Protein AF-A0A4Q7KCT1-F1 (afdb_monomer)

Secondary structure (DSSP, 8-state):
---EEEEEHHHHHHHHHHTT-----TT--PPP--S-HHHHHHHHHHHHHHHHHTTSEETTEE-HHHHHHHHHHHH-SEEEEEEEEETTEEEEEEEEE-SS-EEEEEEETTEEEEEEE-GGGHHHHHHTTS---PBPPS-HHHHTTSPEEEEEEEEEEESS---GGGS-EEEEEEETTEEEEEEE-SS-EEEEE--HHHHHHHHHHHHT-

Foldseek 3Di:
DKDKDKDFLLLLVLVCVVVVFPQPQPPDDRDDQDDDPVSNVVSNVVSQVVCVVVVQDDPPHGDPVNVVQSCQSRPAQKKKWWFKDFQPHTWTWIWGDNQAWIWIWTDDPRMTMIITDGPVCRLVVSLVSDDQWFWFDFDPVPPVPFDWRMKTKIFIGGGPPDPSVPGDIWIKTAGPRTIWIWDDDPVDIDIGTDGSVRSSVVVVVSVVD

Sequence (209 aa):
MAFEFTLSLTALTVLAEHLHLDLRPAPFELPSLGRFAEDRRRVVDAVWIGLSGRRLASQRVLAPDVDTALRLLAEAETTIVVSGSHDGRTIAARACSSGRFAVLAVGTGRAIRCRMTRPAALVRDTVGLLPDLGPGPSTSATITEQPKTGGGSFAVSRGQPTRETTAPRLSWLDTEAGRYLVEDTPERTAVMPADRVALTKGLHALLAK

Structure (mmCIF, N/CA/C/O backbone):
data_AF-A0A4Q7KCT1-F1
#
_entry.id   AF-A0A4Q7KCT1-F1
#
loop_
_atom_site.group_PDB
_atom_site.id
_atom_site.type_symbol
_atom_site.label_atom_id
_atom_site.label_alt_id
_atom_site.label_comp_id
_atom_site.label_asym_id
_atom_site.label_entity_id
_atom_site.label_seq_id
_atom_site.pdbx_PDB_ins_code
_atom_site.Cartn_x
_atom_site.Cartn_y
_atom_site.Cartn_z
_atom_site.occupancy
_atom_site.B_iso_or_equiv
_atom_site.auth_seq_id
_atom_site.auth_comp_id
_atom_site.auth_asym_id
_atom_site.auth_atom_id
_atom_site.pdbx_PDB_model_num
ATOM 1 N N . MET A 1 1 ? -19.701 -4.324 -6.583 1.00 48.28 1 MET A N 1
ATOM 2 C CA . MET A 1 1 ? -19.293 -2.921 -6.365 1.00 48.28 1 MET A CA 1
ATOM 3 C C . MET A 1 1 ? -18.123 -2.948 -5.391 1.00 48.28 1 MET A C 1
ATOM 5 O O . MET A 1 1 ? -18.201 -3.722 -4.447 1.00 48.28 1 MET A O 1
ATOM 9 N N . ALA A 1 2 ? -17.014 -2.255 -5.659 1.00 70.62 2 ALA A N 1
ATOM 10 C CA . ALA A 1 2 ? -15.891 -2.213 -4.717 1.00 70.62 2 ALA A CA 1
ATOM 11 C C . ALA A 1 2 ? -16.216 -1.193 -3.616 1.00 70.62 2 ALA A C 1
ATOM 13 O O . ALA A 1 2 ? -16.570 -0.061 -3.937 1.00 70.62 2 ALA A O 1
ATOM 14 N N . PHE A 1 3 ? -16.158 -1.601 -2.348 1.00 91.31 3 PHE A N 1
ATOM 15 C CA . PHE A 1 3 ? -16.326 -0.692 -1.214 1.00 91.31 3 PHE A CA 1
ATOM 16 C C . PHE A 1 3 ? -15.028 0.092 -0.995 1.00 91.31 3 PHE A C 1
ATOM 18 O O . PHE A 1 3 ? -13.946 -0.498 -0.970 1.00 91.31 3 PHE A O 1
ATOM 25 N N . GLU A 1 4 ? -15.128 1.412 -0.855 1.00 95.94 4 GLU A N 1
ATOM 26 C C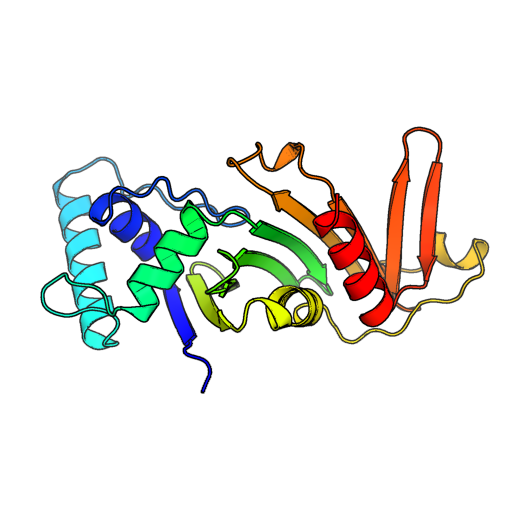A . GLU A 1 4 ? -13.985 2.305 -0.673 1.00 95.94 4 GLU A CA 1
ATOM 27 C C . GLU A 1 4 ? -14.306 3.387 0.356 1.00 95.94 4 GLU A C 1
ATOM 29 O O . GLU A 1 4 ? -15.422 3.904 0.414 1.00 95.94 4 GLU A O 1
ATOM 34 N N . PHE A 1 5 ? -13.320 3.723 1.183 1.00 97.56 5 PHE A N 1
ATOM 35 C CA . PHE A 1 5 ? -13.443 4.726 2.232 1.00 97.56 5 PHE A CA 1
ATOM 36 C C . PHE A 1 5 ? -12.090 5.375 2.533 1.00 97.56 5 PHE A C 1
ATOM 38 O O . PHE A 1 5 ? -11.034 4.830 2.222 1.00 97.56 5 PHE A O 1
ATOM 45 N N . THR A 1 6 ? -12.117 6.537 3.184 1.00 97.88 6 THR A N 1
ATOM 46 C CA . THR A 1 6 ? -10.904 7.285 3.543 1.00 97.88 6 THR A CA 1
ATOM 47 C C . THR A 1 6 ? -10.821 7.485 5.049 1.00 97.88 6 THR A C 1
ATOM 49 O O . THR A 1 6 ? -11.774 7.961 5.675 1.00 97.88 6 THR A O 1
ATOM 52 N N . LEU A 1 7 ? -9.661 7.196 5.634 1.00 97.62 7 LEU A N 1
ATOM 53 C CA . LEU A 1 7 ? -9.355 7.437 7.044 1.00 97.62 7 LEU A CA 1
ATOM 54 C C . LEU A 1 7 ? -8.164 8.379 7.167 1.00 97.62 7 LEU A C 1
ATOM 56 O O . LEU A 1 7 ? -7.165 8.210 6.476 1.00 97.62 7 LEU A O 1
ATOM 60 N N . SER A 1 8 ? -8.245 9.360 8.066 1.00 97.00 8 SER A N 1
ATOM 61 C CA . SER A 1 8 ? -7.051 10.118 8.445 1.00 97.00 8 SER A CA 1
ATOM 62 C C . SER A 1 8 ? -6.077 9.212 9.200 1.00 97.00 8 SER A C 1
ATOM 64 O O . SER A 1 8 ? -6.494 8.260 9.861 1.00 97.00 8 SER A O 1
ATOM 66 N N . LEU A 1 9 ? -4.782 9.530 9.161 1.00 95.69 9 LEU A N 1
ATOM 67 C CA . LEU A 1 9 ? -3.777 8.780 9.924 1.00 95.69 9 LEU A CA 1
ATOM 68 C C . LEU A 1 9 ? -4.056 8.849 11.436 1.00 95.69 9 LEU A C 1
ATOM 70 O O . LEU A 1 9 ? -3.865 7.873 12.147 1.00 95.69 9 LEU A O 1
ATOM 74 N N . THR A 1 10 ? -4.607 9.966 11.920 1.00 95.81 10 THR A N 1
ATOM 75 C CA . THR A 1 10 ? -5.090 10.092 13.305 1.00 95.81 10 THR A CA 1
ATOM 76 C C . THR A 1 10 ? -6.245 9.138 13.606 1.00 95.81 10 THR A C 1
ATOM 78 O O . THR A 1 10 ? -6.264 8.529 14.673 1.00 95.81 10 THR A O 1
ATOM 81 N N . ALA A 1 11 ? -7.199 8.980 12.680 1.00 96.62 11 ALA A N 1
ATOM 82 C CA . ALA A 1 11 ? -8.282 8.018 12.854 1.00 96.62 11 ALA A CA 1
ATOM 83 C C . ALA A 1 11 ? -7.744 6.584 12.904 1.00 96.62 11 ALA A C 1
ATOM 85 O O . ALA A 1 11 ? -8.203 5.811 13.735 1.00 96.62 11 ALA A O 1
ATOM 86 N N . LEU A 1 12 ? -6.738 6.241 12.091 1.00 95.94 12 LEU A N 1
ATOM 87 C CA . LEU A 1 12 ? -6.078 4.935 12.182 1.00 95.94 12 LEU A CA 1
ATOM 88 C C . LEU A 1 12 ? -5.449 4.699 13.553 1.00 95.94 12 LEU A C 1
ATOM 90 O O . LEU A 1 12 ? -5.652 3.623 14.099 1.00 95.94 12 LEU A O 1
ATOM 94 N N . THR A 1 13 ? -4.752 5.683 14.136 1.00 95.12 13 THR A N 1
ATOM 95 C CA . THR A 1 13 ? -4.188 5.523 15.486 1.00 95.12 13 THR A CA 1
ATOM 96 C C . THR A 1 13 ? -5.282 5.253 16.522 1.00 95.12 13 THR A C 1
ATOM 98 O O . THR A 1 13 ? -5.163 4.319 17.309 1.00 95.12 13 THR A O 1
ATOM 101 N N . VAL A 1 14 ? -6.378 6.022 16.494 1.00 95.88 14 VAL A N 1
ATOM 102 C CA . VAL A 1 14 ? -7.516 5.823 17.412 1.00 95.88 14 VAL A CA 1
ATOM 103 C C . VAL A 1 14 ? -8.151 4.441 17.231 1.00 95.88 14 VAL A C 1
ATOM 105 O O . VAL A 1 14 ? -8.499 3.785 18.210 1.00 95.88 14 VAL A O 1
ATOM 108 N N . LEU A 1 15 ? -8.312 3.990 15.985 1.00 96.44 15 LEU A N 1
ATOM 109 C CA . LEU A 1 15 ? -8.944 2.706 15.686 1.00 96.44 15 LEU A CA 1
ATOM 110 C C . LEU A 1 15 ? -8.037 1.513 15.996 1.00 96.44 15 LEU A C 1
ATOM 112 O O . LEU A 1 15 ? -8.543 0.495 16.455 1.00 96.44 15 LEU A O 1
ATOM 116 N N . ALA A 1 16 ? -6.723 1.641 15.808 1.00 93.94 16 ALA A N 1
ATOM 117 C CA . ALA A 1 16 ? -5.756 0.622 16.204 1.00 93.94 16 ALA A CA 1
ATOM 118 C C . ALA A 1 16 ? -5.834 0.350 17.712 1.00 93.94 16 ALA A C 1
ATOM 120 O O . ALA A 1 16 ? -5.961 -0.796 18.132 1.00 93.94 16 ALA A O 1
ATOM 121 N N . GLU A 1 17 ? -5.866 1.410 18.523 1.00 93.44 17 GLU A N 1
ATOM 122 C CA . GLU A 1 17 ? -6.026 1.290 19.973 1.00 93.44 17 GLU A CA 1
ATOM 123 C C . GLU A 1 17 ? -7.392 0.712 20.362 1.00 93.44 17 GLU A C 1
ATOM 125 O O . GLU A 1 17 ? -7.463 -0.155 21.229 1.00 93.44 17 GLU A O 1
ATOM 130 N N . HIS A 1 18 ? -8.472 1.167 19.717 1.00 94.94 18 HIS A N 1
ATOM 131 C CA . HIS A 1 18 ? -9.829 0.696 20.000 1.00 94.94 18 HIS A CA 1
ATOM 132 C C . HIS A 1 18 ? -10.029 -0.792 19.685 1.00 94.94 18 HIS A C 1
ATOM 134 O O . HIS A 1 18 ? -10.718 -1.485 20.427 1.00 94.94 18 HIS A O 1
ATOM 140 N N . LEU A 1 19 ? -9.443 -1.271 18.586 1.00 94.81 19 LEU A N 1
ATOM 141 C CA . LEU A 1 19 ? -9.540 -2.664 18.148 1.00 94.81 19 LEU A CA 1
ATOM 142 C C . LEU A 1 19 ? -8.445 -3.558 18.746 1.00 94.81 19 LEU A C 1
ATOM 144 O O . LEU A 1 19 ? -8.429 -4.752 18.456 1.00 94.81 19 LEU A O 1
ATOM 148 N N . HIS A 1 20 ? -7.539 -2.992 19.551 1.00 93.62 20 HIS A N 1
ATOM 149 C CA . HIS A 1 20 ? -6.344 -3.667 20.065 1.00 93.62 20 HIS A CA 1
ATOM 150 C C . HIS A 1 20 ? -5.471 -4.288 18.959 1.00 93.62 20 HIS A C 1
ATOM 152 O O . HIS A 1 20 ? -4.893 -5.356 19.140 1.00 93.62 20 HIS A O 1
ATOM 158 N N . LEU A 1 21 ? -5.370 -3.609 17.813 1.00 92.19 21 LEU A N 1
ATOM 159 C CA . LEU A 1 21 ? -4.544 -4.030 16.683 1.00 92.19 21 LEU A CA 1
ATOM 160 C C . LEU A 1 21 ? -3.154 -3.398 16.776 1.00 92.19 21 LEU A C 1
ATOM 162 O O . LEU A 1 21 ? -3.033 -2.183 16.961 1.00 92.19 21 LEU A O 1
ATOM 166 N N . ASP A 1 22 ? -2.105 -4.190 16.545 1.00 86.69 22 ASP A N 1
ATOM 167 C CA . ASP A 1 22 ? -0.762 -3.654 16.293 1.00 86.69 22 ASP A CA 1
ATOM 168 C C . ASP A 1 22 ? -0.670 -3.137 14.852 1.00 86.69 22 ASP A C 1
ATOM 170 O O . ASP A 1 22 ? -0.141 -3.773 13.939 1.00 86.69 22 ASP A O 1
ATOM 174 N N . LEU A 1 23 ? -1.274 -1.972 14.622 1.00 86.00 23 LEU A N 1
ATOM 175 C CA . LEU A 1 23 ? -1.297 -1.355 13.308 1.00 86.00 23 LEU A CA 1
ATOM 176 C C . LEU A 1 23 ? -0.012 -0.544 13.092 1.00 86.00 23 LEU A C 1
ATOM 178 O O . LEU A 1 23 ? 0.124 0.595 13.540 1.00 86.00 23 LEU A O 1
ATOM 182 N N . ARG A 1 24 ? 0.919 -1.124 12.335 1.00 80.50 24 ARG A N 1
ATOM 183 C CA . ARG A 1 24 ? 2.141 -0.473 11.832 1.00 80.50 24 ARG A CA 1
ATOM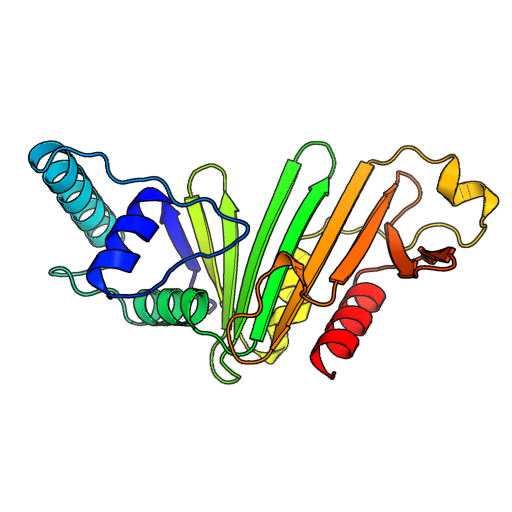 184 C C . ARG A 1 24 ? 2.143 -0.541 10.304 1.00 80.50 24 ARG A C 1
ATOM 186 O O . ARG A 1 24 ? 2.919 -1.300 9.724 1.00 80.50 24 ARG A O 1
ATOM 193 N N . PRO A 1 25 ? 1.228 0.175 9.626 1.00 82.31 25 PRO A N 1
ATOM 194 C CA . PRO A 1 25 ? 0.945 -0.066 8.227 1.00 82.31 25 PRO A CA 1
ATOM 195 C C . PRO A 1 25 ? 1.950 0.713 7.386 1.00 82.31 25 PRO A C 1
ATOM 197 O O . PRO A 1 25 ? 1.596 1.715 6.769 1.00 82.31 25 PRO A O 1
ATOM 200 N N . ALA A 1 26 ? 3.210 0.283 7.364 1.00 85.88 26 ALA A N 1
ATOM 201 C CA . ALA A 1 26 ? 4.166 0.886 6.454 1.00 85.88 26 ALA A CA 1
ATOM 202 C C . ALA A 1 26 ? 3.629 0.767 5.005 1.00 85.88 26 ALA A C 1
ATOM 204 O O . ALA A 1 26 ? 2.905 -0.187 4.679 1.00 85.88 26 ALA A O 1
ATOM 205 N N . PRO A 1 27 ? 3.817 1.819 4.191 1.00 92.00 27 PRO A N 1
ATOM 206 C CA . PRO A 1 27 ? 4.750 2.936 4.377 1.00 92.00 27 PRO A CA 1
ATOM 207 C C . PRO A 1 27 ? 4.165 4.145 5.140 1.00 92.00 27 PRO A C 1
ATOM 209 O O . PRO A 1 27 ? 4.729 5.235 5.092 1.00 92.00 27 PRO A O 1
ATOM 212 N N . PHE A 1 28 ? 3.016 4.002 5.808 1.00 92.75 28 PHE A N 1
ATOM 213 C CA . PHE A 1 28 ? 2.359 5.098 6.516 1.00 92.75 28 PHE A CA 1
ATOM 214 C C . PHE A 1 28 ? 2.877 5.262 7.946 1.00 92.75 28 PHE A C 1
ATOM 216 O O . PHE A 1 28 ? 2.891 4.319 8.740 1.00 92.75 28 PHE A O 1
ATOM 223 N N . GLU A 1 29 ? 3.209 6.498 8.304 1.00 90.44 29 GLU A N 1
ATOM 224 C CA . GLU A 1 29 ? 3.583 6.869 9.665 1.00 90.44 29 GLU A CA 1
ATOM 225 C C . GLU A 1 29 ? 2.350 7.330 10.444 1.00 90.44 29 GLU A C 1
ATOM 227 O O . GLU A 1 29 ? 1.751 8.371 10.157 1.00 90.44 29 GLU A O 1
ATOM 232 N N . LEU A 1 30 ? 1.946 6.541 11.439 1.00 90.31 30 LEU A N 1
ATOM 233 C CA . LEU A 1 30 ? 0.824 6.905 12.296 1.00 90.31 30 LEU A CA 1
ATOM 234 C C . LEU A 1 30 ? 1.250 7.971 13.317 1.00 90.31 30 LEU A C 1
ATOM 236 O O . LEU A 1 30 ? 2.266 7.802 13.995 1.00 90.31 30 LEU A O 1
ATOM 240 N N . PRO A 1 31 ? 0.481 9.065 13.473 1.00 89.88 31 PRO A N 1
ATOM 241 C CA . PRO A 1 31 ? 0.795 10.094 14.448 1.00 89.88 31 PRO A CA 1
ATOM 242 C C . PRO A 1 31 ? 0.559 9.585 15.872 1.00 89.88 31 PRO A C 1
ATOM 244 O O . PRO A 1 31 ? -0.388 8.839 16.133 1.00 89.88 31 PRO A O 1
ATOM 247 N N . SER A 1 32 ? 1.365 10.079 16.811 1.00 84.06 32 SER A N 1
ATOM 248 C CA . SER A 1 32 ? 1.078 9.960 18.243 1.00 84.06 32 SER A CA 1
ATOM 249 C C . SER A 1 32 ? -0.120 10.840 18.625 1.00 84.06 32 SER A C 1
ATOM 251 O O . SER A 1 32 ? -0.232 11.974 18.157 1.00 84.06 32 SER A O 1
ATOM 253 N N . LEU A 1 33 ? -1.007 10.347 19.494 1.00 81.38 33 LEU A N 1
ATOM 254 C CA . LEU A 1 33 ? -2.234 11.047 19.917 1.00 81.38 33 LEU A CA 1
ATOM 255 C C . LEU A 1 33 ? -2.018 12.099 21.024 1.00 81.38 33 LEU A C 1
ATOM 257 O O . LEU A 1 33 ? -2.970 12.498 21.690 1.00 81.38 33 LEU A O 1
ATOM 261 N N . GLY A 1 34 ? -0.783 12.573 21.209 1.00 71.62 34 GLY A N 1
ATOM 262 C CA . GLY A 1 34 ? -0.430 13.518 22.272 1.00 71.62 34 GLY A CA 1
ATOM 263 C C . GLY A 1 34 ? -0.319 12.854 23.651 1.00 71.62 34 GLY A C 1
ATOM 264 O O . GLY A 1 34 ? -0.769 11.730 23.864 1.00 71.62 34 GLY A O 1
ATOM 265 N N . ARG A 1 35 ? 0.341 13.541 24.596 1.00 66.12 35 ARG A N 1
ATOM 266 C CA . ARG A 1 35 ? 0.647 13.004 25.939 1.00 66.12 35 ARG A CA 1
ATOM 267 C C . ARG A 1 35 ? -0.439 13.266 26.988 1.00 66.12 35 ARG A C 1
ATOM 269 O O . ARG A 1 35 ? -0.475 12.560 27.990 1.00 66.12 35 ARG A O 1
ATOM 276 N N . PHE A 1 36 ? -1.300 14.264 26.789 1.00 75.94 36 PHE A N 1
ATOM 277 C CA . PHE A 1 36 ? -2.296 14.675 27.782 1.00 75.94 36 PHE A CA 1
ATOM 278 C C . PHE A 1 36 ? -3.649 13.990 27.557 1.00 75.94 36 PHE A C 1
ATOM 280 O O . PHE A 1 36 ? -4.142 13.902 26.432 1.00 75.94 36 PHE A O 1
ATOM 287 N N . ALA A 1 37 ? -4.270 13.523 28.644 1.00 73.75 37 ALA A N 1
ATOM 288 C CA . ALA A 1 37 ? -5.514 12.754 28.593 1.00 73.75 37 ALA A CA 1
ATOM 289 C C . ALA A 1 37 ? -6.704 13.551 28.020 1.00 73.75 37 ALA A C 1
ATOM 291 O O . ALA A 1 37 ? -7.524 12.993 27.289 1.00 73.75 37 ALA A O 1
ATOM 292 N N . GLU A 1 38 ? -6.798 14.851 28.316 1.00 74.81 38 GLU A N 1
ATOM 293 C CA . GLU A 1 38 ? -7.886 15.703 27.818 1.00 74.81 38 GLU A CA 1
ATOM 294 C C . GLU A 1 38 ? -7.807 15.934 26.306 1.00 74.81 38 GLU A C 1
ATOM 296 O O . GLU A 1 38 ? -8.817 15.792 25.610 1.00 74.81 38 GLU A O 1
ATOM 301 N N . ASP A 1 39 ? -6.607 16.217 25.793 1.00 82.31 39 ASP A N 1
ATOM 302 C CA . ASP A 1 39 ? -6.356 16.377 24.358 1.00 82.31 39 ASP A CA 1
ATOM 303 C C . ASP A 1 39 ? -6.676 15.086 23.608 1.00 82.31 39 ASP A C 1
ATOM 305 O O . ASP A 1 39 ? -7.374 15.093 22.590 1.00 82.31 39 ASP A O 1
ATOM 309 N N . ARG A 1 40 ? -6.250 13.952 24.169 1.00 88.44 40 ARG A N 1
ATOM 310 C CA . ARG A 1 40 ? -6.530 12.630 23.614 1.00 88.44 40 ARG A CA 1
ATOM 311 C C . ARG A 1 40 ? -8.030 12.351 23.536 1.00 88.44 40 ARG A C 1
ATOM 313 O O . ARG A 1 40 ? -8.501 11.905 22.492 1.00 88.44 40 ARG A O 1
ATOM 320 N N . ARG A 1 41 ? -8.798 12.645 24.593 1.00 90.56 41 ARG A N 1
ATOM 321 C CA . ARG A 1 41 ? -10.261 12.458 24.594 1.00 90.56 41 ARG A CA 1
ATOM 322 C C . ARG A 1 41 ? -10.934 13.281 23.497 1.00 90.56 41 ARG A C 1
ATOM 324 O O . ARG A 1 41 ? -11.735 12.734 22.744 1.00 90.56 41 ARG A O 1
ATOM 331 N N . ARG A 1 42 ? -10.560 14.559 23.353 1.00 90.62 42 ARG A N 1
ATOM 332 C CA . ARG A 1 42 ? -11.092 15.438 22.295 1.00 90.62 42 ARG A CA 1
ATOM 333 C C . ARG A 1 42 ? -10.825 14.876 20.898 1.00 90.62 42 ARG A C 1
ATOM 335 O O . ARG A 1 42 ? -11.728 14.871 20.065 1.00 90.62 42 ARG A O 1
ATOM 342 N N . VAL A 1 43 ? -9.614 14.373 20.649 1.00 93.06 43 VAL A N 1
ATOM 343 C CA . VAL A 1 43 ? -9.251 13.761 19.361 1.00 93.06 43 VAL A CA 1
ATOM 344 C C . VAL A 1 43 ? -10.061 12.491 19.097 1.00 93.06 43 VAL A C 1
ATOM 346 O O . VAL A 1 43 ? -10.607 12.334 18.005 1.00 93.06 43 VAL A O 1
ATOM 349 N N . VAL A 1 44 ? -10.179 11.603 20.087 1.00 94.81 44 VAL A N 1
ATOM 350 C CA . VAL A 1 44 ? -10.955 10.358 19.968 1.00 94.81 44 VAL A CA 1
ATOM 351 C C . VAL A 1 44 ? -12.423 10.656 19.662 1.00 94.81 44 VAL A C 1
ATOM 353 O O . VAL A 1 44 ? -12.983 10.078 18.730 1.00 94.81 44 VAL A O 1
ATOM 356 N N . ASP A 1 45 ? -13.042 11.579 20.397 1.00 95.38 45 ASP A N 1
ATOM 357 C CA . ASP A 1 45 ? -14.448 11.935 20.197 1.00 95.38 45 ASP A CA 1
ATOM 358 C C . ASP A 1 45 ? -14.676 12.557 18.810 1.00 95.38 45 ASP A C 1
ATOM 360 O O . ASP A 1 45 ? -15.599 12.154 18.098 1.00 95.38 45 ASP A O 1
ATOM 364 N N . ALA A 1 46 ? -13.789 13.456 18.369 1.00 95.31 46 ALA A N 1
ATOM 365 C CA . ALA A 1 46 ? -13.846 14.041 17.029 1.00 95.31 46 ALA A CA 1
ATOM 366 C C . ALA A 1 46 ? -13.716 12.983 15.918 1.00 95.31 46 ALA A C 1
ATOM 368 O O . ALA A 1 46 ? -14.442 13.036 14.921 1.00 95.31 46 ALA A O 1
ATOM 369 N N . VAL A 1 47 ? -12.833 11.991 16.093 1.00 97.31 47 VAL A N 1
ATOM 370 C CA . VAL A 1 47 ? -12.696 10.865 15.158 1.00 97.31 47 VAL A CA 1
ATOM 371 C C . VAL A 1 47 ? -14.000 10.073 15.076 1.00 97.31 47 VAL A C 1
ATOM 373 O O . VAL A 1 47 ? -14.500 9.859 13.972 1.00 97.31 47 VAL A O 1
ATOM 376 N N . TRP A 1 48 ? -14.594 9.680 16.204 1.00 97.88 48 TRP A N 1
ATOM 377 C CA . TRP A 1 48 ? -15.839 8.902 16.205 1.00 97.88 48 TRP A CA 1
ATOM 378 C C . TRP A 1 48 ? -17.029 9.665 15.617 1.00 97.88 48 TRP A C 1
ATOM 380 O O . TRP A 1 48 ? -17.819 9.074 14.874 1.00 97.88 48 TRP A O 1
ATOM 390 N N . ILE A 1 49 ? -17.132 10.971 15.877 1.00 97.56 49 ILE A N 1
ATOM 391 C CA . ILE A 1 49 ? -18.127 11.845 15.238 1.00 97.56 49 ILE A CA 1
ATOM 392 C C . ILE A 1 49 ? -17.919 11.847 13.718 1.00 97.56 49 ILE A C 1
ATOM 394 O O . ILE A 1 49 ? -18.862 11.613 12.962 1.00 97.56 49 ILE A O 1
ATOM 398 N N . GLY A 1 50 ? -16.678 12.034 13.257 1.00 97.44 50 GLY A N 1
ATOM 399 C CA . GLY A 1 50 ? -16.345 12.057 11.832 1.00 97.44 50 GLY A CA 1
ATOM 400 C C . GLY A 1 50 ? -16.533 10.711 11.120 1.00 97.44 50 GLY A C 1
ATOM 401 O O . GLY A 1 50 ? -16.860 10.680 9.932 1.00 97.44 50 GLY A O 1
ATOM 402 N N . LEU A 1 51 ? -16.335 9.586 11.812 1.00 98.19 51 LEU A N 1
ATOM 403 C CA . LEU A 1 51 ? -16.653 8.249 11.295 1.00 98.19 51 LEU A CA 1
ATOM 404 C C . LEU A 1 51 ? -18.166 8.047 11.181 1.00 98.19 51 LEU A C 1
ATOM 406 O O . LEU A 1 51 ? -18.639 7.585 10.142 1.00 98.19 51 LEU A O 1
ATOM 410 N N . SER A 1 52 ? -18.919 8.452 12.206 1.00 97.38 52 SER A N 1
ATOM 411 C CA . SER A 1 52 ? -20.383 8.335 12.231 1.00 97.38 52 SER A CA 1
ATOM 412 C C . SER A 1 52 ? -21.039 9.187 11.146 1.00 97.38 52 SER A C 1
ATOM 414 O O . SER A 1 52 ? -21.870 8.692 10.388 1.00 97.38 52 SER A O 1
ATOM 416 N N . GLY A 1 53 ? -20.590 10.437 10.979 1.00 97.19 53 GLY A N 1
ATOM 417 C CA . GLY A 1 53 ? -21.082 11.335 9.929 1.00 97.19 53 GLY A CA 1
ATOM 418 C C . GLY A 1 53 ? -20.857 10.807 8.506 1.00 97.19 53 GLY A C 1
ATOM 419 O O . GLY A 1 53 ? -21.608 11.145 7.597 1.00 97.19 53 GLY A O 1
ATOM 420 N N . ARG A 1 54 ? -19.866 9.925 8.314 1.00 96.88 54 ARG A N 1
ATOM 421 C CA . ARG A 1 54 ? -19.563 9.265 7.032 1.00 96.88 54 ARG A CA 1
ATOM 422 C C . ARG A 1 54 ? -20.082 7.828 6.946 1.00 96.88 54 ARG A C 1
ATOM 424 O O . ARG A 1 54 ? -19.771 7.139 5.981 1.00 96.88 54 ARG A O 1
ATOM 431 N N . ARG A 1 55 ? -20.861 7.375 7.938 1.00 96.56 55 ARG A N 1
ATOM 432 C CA . ARG A 1 55 ? -21.403 6.006 8.040 1.00 96.56 55 ARG A CA 1
ATOM 433 C C . ARG A 1 55 ? -20.328 4.910 8.039 1.00 96.56 55 ARG A C 1
ATOM 435 O O . ARG A 1 55 ? -20.592 3.779 7.649 1.00 96.56 55 ARG A O 1
ATOM 442 N N . LEU A 1 56 ? -19.120 5.241 8.493 1.00 97.69 56 LEU A N 1
ATOM 443 C CA . LEU A 1 56 ? -18.030 4.278 8.696 1.00 97.69 56 LEU A CA 1
ATOM 444 C C . LEU A 1 56 ? -18.090 3.633 10.087 1.00 97.69 56 LEU A C 1
ATOM 446 O O . LEU A 1 56 ? -17.405 2.645 10.339 1.00 97.69 56 LEU A O 1
ATOM 450 N N . ALA A 1 57 ? -18.901 4.197 10.981 1.00 97.75 57 ALA A N 1
ATOM 451 C CA . ALA A 1 57 ? -19.196 3.663 12.299 1.00 97.75 57 ALA A CA 1
ATOM 452 C C . ALA A 1 57 ? -20.607 4.066 12.748 1.00 97.75 57 ALA A C 1
ATOM 454 O O . ALA A 1 57 ? -21.167 5.042 12.252 1.00 97.75 57 ALA A O 1
ATOM 455 N N . SER A 1 58 ? -21.151 3.349 13.725 1.00 95.88 58 SER A N 1
ATOM 456 C CA . SER A 1 58 ? -22.340 3.727 14.488 1.00 95.88 58 SER A CA 1
ATOM 457 C C . SER A 1 58 ? -22.169 3.266 15.930 1.00 95.88 58 SER A C 1
ATOM 459 O O . SER A 1 58 ? -21.716 2.152 16.153 1.00 95.88 58 SER A O 1
ATOM 461 N N . GLN A 1 59 ? -22.493 4.112 16.913 1.00 92.75 59 GLN A N 1
ATOM 462 C CA . GLN A 1 59 ? -22.382 3.774 18.345 1.00 92.75 59 GLN A CA 1
ATOM 463 C C . GLN A 1 59 ? -21.011 3.183 18.744 1.00 92.75 59 GLN A C 1
ATOM 465 O O . GLN A 1 59 ? -20.926 2.252 19.537 1.00 92.75 59 GLN A O 1
ATOM 470 N N . ARG A 1 60 ? -19.923 3.731 18.179 1.00 92.44 60 ARG A N 1
ATOM 471 C CA . ARG A 1 60 ? -18.541 3.224 18.324 1.00 92.44 60 ARG A CA 1
ATOM 472 C C . ARG A 1 60 ? -18.310 1.786 17.836 1.00 92.44 60 ARG A C 1
ATOM 474 O O . ARG A 1 60 ? -17.311 1.175 18.180 1.00 92.44 60 ARG A O 1
ATOM 481 N N . VAL A 1 61 ? -19.188 1.276 16.984 1.00 96.44 61 VAL A N 1
ATOM 482 C CA . VAL A 1 61 ? -19.005 0.028 16.242 1.00 96.44 61 VAL A CA 1
ATOM 483 C C . VAL A 1 61 ? -18.700 0.380 14.793 1.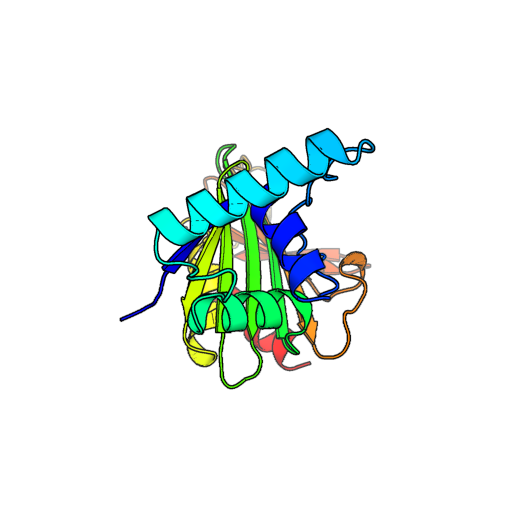00 96.44 61 VAL A C 1
ATOM 485 O O . VAL A 1 61 ? -19.424 1.161 14.174 1.00 96.44 61 VAL A O 1
ATOM 488 N N . LEU A 1 62 ? -17.608 -0.154 14.252 1.00 97.94 62 LEU A N 1
ATOM 489 C CA . LEU A 1 62 ? -17.232 0.077 12.859 1.00 97.94 62 LEU A CA 1
ATOM 490 C C . LEU A 1 62 ? -18.178 -0.642 11.900 1.00 97.94 62 LEU A C 1
ATOM 492 O O . LEU A 1 62 ? -18.707 -1.712 12.199 1.00 97.94 62 LEU A O 1
ATOM 496 N N . ALA A 1 63 ? -18.347 -0.070 10.709 1.00 97.06 63 ALA A N 1
ATOM 497 C CA . ALA A 1 63 ? -18.960 -0.793 9.607 1.00 97.06 63 ALA A CA 1
ATOM 498 C C . ALA A 1 63 ? -18.141 -2.072 9.305 1.00 97.06 63 ALA A C 1
ATOM 500 O O . ALA A 1 63 ? -16.907 -2.005 9.335 1.00 97.06 63 ALA A O 1
ATOM 501 N N . PRO A 1 64 ? -18.780 -3.213 8.976 1.00 95.50 64 PRO A N 1
ATOM 502 C CA . PRO A 1 64 ? -18.086 -4.497 8.821 1.00 95.50 64 PRO A CA 1
ATOM 503 C C . PRO A 1 64 ? -16.911 -4.472 7.834 1.00 95.50 64 PRO A C 1
ATOM 505 O O . PRO A 1 64 ? -15.855 -5.041 8.108 1.00 95.50 64 PRO A O 1
ATOM 508 N N . ASP A 1 65 ? -17.062 -3.768 6.711 1.00 95.25 65 ASP A N 1
ATOM 509 C CA . ASP A 1 65 ? -16.001 -3.648 5.706 1.00 95.25 65 ASP A CA 1
ATOM 510 C C . ASP A 1 65 ? -14.817 -2.797 6.196 1.00 95.25 65 ASP A C 1
ATOM 512 O O . ASP A 1 65 ? -13.676 -3.040 5.806 1.00 95.25 65 ASP A O 1
ATOM 516 N N . VAL A 1 66 ? -15.064 -1.820 7.078 1.00 97.56 66 VAL A N 1
ATOM 517 C CA . VAL A 1 66 ? -14.012 -0.995 7.691 1.00 97.56 66 VAL A CA 1
ATOM 518 C C . VAL A 1 66 ? -13.234 -1.811 8.721 1.00 97.56 66 VAL A C 1
ATOM 520 O O . VAL A 1 66 ? -12.007 -1.809 8.678 1.00 97.56 66 VAL A O 1
ATOM 523 N N . ASP A 1 67 ? -13.923 -2.544 9.603 1.00 97.06 67 ASP A N 1
ATOM 524 C CA . ASP A 1 67 ? -13.280 -3.462 10.559 1.00 97.06 67 ASP A CA 1
ATOM 525 C C . ASP A 1 67 ? -12.439 -4.521 9.824 1.00 97.06 67 ASP A C 1
ATOM 527 O O . ASP A 1 67 ? -11.249 -4.673 10.103 1.00 97.06 67 ASP A O 1
ATOM 531 N N . THR A 1 68 ? -13.009 -5.157 8.793 1.00 96.25 68 THR A N 1
ATOM 532 C CA . THR A 1 68 ? -12.311 -6.157 7.967 1.00 96.25 68 THR A CA 1
ATOM 533 C C . THR A 1 68 ? -11.052 -5.579 7.319 1.00 96.25 68 THR A C 1
ATOM 535 O O . THR A 1 68 ? -9.987 -6.196 7.366 1.00 96.25 68 THR A O 1
ATOM 538 N N . ALA A 1 69 ? -11.145 -4.386 6.727 1.00 96.88 69 ALA A N 1
ATOM 539 C CA . ALA A 1 69 ? -10.004 -3.715 6.117 1.00 96.88 69 ALA A CA 1
ATOM 540 C C . ALA A 1 69 ? -8.885 -3.421 7.129 1.00 96.88 69 ALA A C 1
ATOM 542 O O . ALA A 1 69 ? -7.715 -3.629 6.815 1.00 96.88 69 ALA A O 1
ATOM 543 N N . LEU A 1 70 ? -9.220 -2.960 8.339 1.00 96.44 70 LEU A N 1
ATOM 544 C CA . LEU A 1 70 ? -8.226 -2.656 9.373 1.00 96.44 70 LEU A CA 1
ATOM 545 C C . LEU A 1 70 ? -7.526 -3.912 9.892 1.00 96.44 70 LEU A C 1
ATOM 547 O O . LEU A 1 70 ? -6.305 -3.897 10.045 1.00 96.44 70 LEU A O 1
ATOM 551 N N . ARG A 1 71 ? -8.266 -5.009 10.084 1.00 95.25 71 ARG A N 1
ATOM 552 C CA . ARG A 1 71 ? -7.679 -6.308 10.447 1.00 95.25 71 ARG A CA 1
ATOM 553 C C . ARG A 1 71 ? -6.741 -6.824 9.364 1.00 95.25 71 ARG A C 1
ATOM 555 O O . ARG A 1 71 ? -5.630 -7.234 9.672 1.00 95.25 71 ARG A O 1
ATOM 562 N N . LEU A 1 72 ? -7.130 -6.727 8.089 1.00 95.00 72 LEU A N 1
ATOM 563 C CA . LEU A 1 72 ? -6.241 -7.084 6.978 1.00 95.00 72 LEU A CA 1
ATOM 564 C C . LEU A 1 72 ? -4.957 -6.244 6.979 1.00 95.00 72 LEU A C 1
ATOM 566 O O . LEU A 1 72 ? -3.881 -6.789 6.768 1.00 95.00 72 LEU A O 1
ATOM 570 N N . LEU A 1 73 ? -5.040 -4.934 7.219 1.00 95.00 73 LEU A N 1
ATOM 571 C CA . LEU A 1 73 ? -3.847 -4.079 7.250 1.00 95.00 73 LEU A CA 1
ATOM 572 C C . LEU A 1 73 ? -2.879 -4.434 8.389 1.00 95.00 73 LEU A C 1
ATOM 574 O O . LEU A 1 73 ? -1.672 -4.242 8.220 1.00 95.00 73 LEU A O 1
ATOM 578 N N . ALA A 1 74 ? -3.401 -4.925 9.515 1.00 91.75 74 ALA A N 1
ATOM 579 C CA . ALA A 1 74 ? -2.617 -5.313 10.684 1.00 91.75 74 ALA A CA 1
A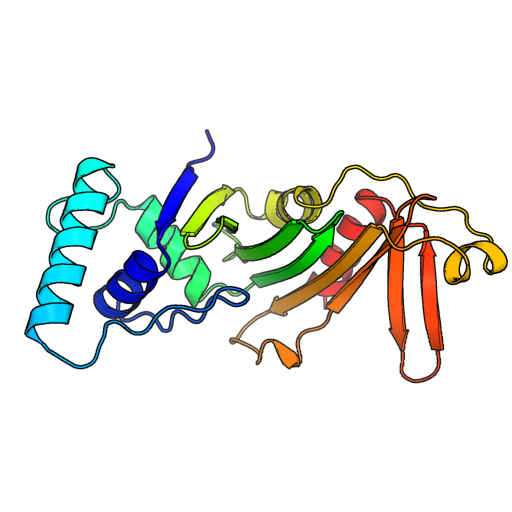TOM 580 C C . ALA A 1 74 ? -2.039 -6.736 10.575 1.00 91.75 74 ALA A C 1
ATOM 582 O O . ALA A 1 74 ? -0.885 -6.955 10.928 1.00 91.75 74 ALA A O 1
ATOM 583 N N . GLU A 1 75 ? -2.823 -7.694 10.075 1.00 89.19 75 GLU A N 1
ATOM 584 C CA . GLU A 1 75 ? -2.582 -9.126 10.317 1.00 89.19 75 GLU A CA 1
ATOM 585 C C . GLU A 1 75 ? -2.568 -9.988 9.045 1.00 89.19 75 GLU A C 1
ATOM 587 O O . GLU A 1 75 ? -2.433 -11.207 9.133 1.00 89.19 75 GLU A O 1
ATOM 592 N N . ALA A 1 76 ? -2.738 -9.408 7.852 1.00 90.75 76 ALA A N 1
ATOM 593 C CA . ALA A 1 76 ? -2.821 -10.208 6.633 1.00 90.75 76 ALA A CA 1
ATOM 594 C C . ALA A 1 76 ? -1.558 -11.036 6.368 1.00 90.75 76 ALA A C 1
ATOM 596 O O . ALA A 1 76 ? -0.440 -10.520 6.356 1.00 90.75 76 ALA A O 1
ATOM 597 N N . GLU A 1 77 ? -1.783 -12.300 6.009 1.00 87.88 77 GLU A N 1
ATOM 598 C CA . GLU A 1 77 ? -0.734 -13.245 5.631 1.00 87.88 77 GLU A CA 1
ATOM 599 C C . GLU A 1 77 ? 0.053 -12.788 4.410 1.00 87.88 77 GLU A C 1
ATOM 601 O O . GLU A 1 77 ? 1.236 -13.068 4.318 1.00 87.88 77 GLU A O 1
ATOM 606 N N . THR A 1 78 ? -0.591 -12.131 3.443 1.00 92.62 78 THR A N 1
ATOM 607 C CA . THR A 1 78 ? 0.080 -11.575 2.267 1.00 92.62 78 THR A CA 1
ATOM 608 C C . THR A 1 78 ? 0.037 -10.060 2.329 1.00 92.62 78 THR A C 1
ATOM 610 O O . THR A 1 78 ? -1.049 -9.476 2.348 1.00 92.62 78 THR A O 1
ATOM 613 N N . THR A 1 79 ? 1.207 -9.428 2.275 1.00 94.50 79 THR A N 1
ATOM 614 C CA . THR A 1 79 ? 1.340 -7.970 2.218 1.00 94.50 79 THR A CA 1
ATOM 615 C C . THR A 1 79 ? 2.252 -7.554 1.066 1.00 94.50 79 THR A C 1
ATOM 617 O O . THR A 1 79 ? 3.315 -8.135 0.861 1.00 94.50 79 THR A O 1
ATOM 620 N N . ILE A 1 80 ? 1.839 -6.524 0.327 1.00 95.94 80 ILE A N 1
ATOM 621 C CA . ILE A 1 80 ? 2.636 -5.819 -0.676 1.00 95.94 80 ILE A CA 1
ATOM 622 C C . ILE A 1 80 ? 2.704 -4.352 -0.265 1.00 95.94 80 ILE A C 1
ATOM 624 O O . ILE A 1 80 ? 1.682 -3.669 -0.220 1.00 95.94 80 ILE A O 1
ATOM 628 N N . VAL A 1 81 ? 3.899 -3.855 0.010 1.00 96.06 81 VAL A N 1
ATOM 629 C CA . VAL A 1 81 ? 4.152 -2.439 0.274 1.00 96.06 81 VAL A CA 1
ATOM 630 C C . VAL A 1 81 ? 4.711 -1.800 -0.980 1.00 96.06 81 VAL A C 1
ATOM 632 O O . VAL A 1 81 ? 5.613 -2.348 -1.602 1.00 96.06 81 VAL A O 1
ATOM 635 N N . VAL A 1 82 ? 4.185 -0.634 -1.337 1.00 96.81 82 VAL A N 1
ATOM 636 C CA . VAL A 1 82 ? 4.647 0.170 -2.466 1.00 96.81 82 VAL A CA 1
ATOM 637 C C . VAL A 1 82 ? 5.172 1.489 -1.943 1.00 96.81 82 VAL A C 1
ATOM 639 O O . VAL A 1 82 ? 4.423 2.247 -1.325 1.00 96.81 82 VAL A O 1
ATOM 642 N N . SER A 1 83 ? 6.428 1.774 -2.257 1.00 96.06 83 SER A N 1
ATOM 643 C CA . SER A 1 83 ? 7.075 3.044 -1.942 1.00 96.06 83 SER A CA 1
ATOM 644 C C . SER A 1 83 ? 7.829 3.531 -3.166 1.00 96.06 83 SER A C 1
ATOM 646 O O . SER A 1 83 ? 8.671 2.812 -3.700 1.00 96.06 83 SER A O 1
ATOM 648 N N . GLY A 1 84 ? 7.543 4.748 -3.609 1.00 95.88 84 GLY A N 1
ATOM 649 C CA . GLY A 1 84 ? 8.212 5.353 -4.749 1.00 95.88 84 GLY A CA 1
ATOM 650 C C . GLY A 1 84 ? 7.720 6.760 -5.034 1.00 95.88 84 GLY A C 1
ATOM 651 O O . GLY A 1 84 ? 6.982 7.362 -4.251 1.00 95.88 84 GLY A O 1
ATOM 652 N N . SER A 1 85 ? 8.113 7.284 -6.182 1.00 96.12 85 SER A N 1
ATOM 653 C CA . SER A 1 85 ? 7.607 8.548 -6.700 1.00 96.12 85 SER A CA 1
ATOM 654 C C . SER A 1 85 ? 7.629 8.571 -8.222 1.00 96.12 85 SER A C 1
ATOM 656 O O . SER A 1 85 ? 8.337 7.792 -8.858 1.00 96.12 85 SER A O 1
ATOM 658 N N . HIS A 1 86 ? 6.837 9.467 -8.798 1.00 94.81 86 HIS A N 1
ATOM 659 C CA . HIS A 1 86 ? 6.870 9.806 -10.214 1.00 94.81 86 HIS A CA 1
ATOM 660 C C . HIS A 1 86 ? 6.503 11.283 -10.384 1.00 94.81 86 HIS A C 1
ATOM 662 O O . HIS A 1 86 ? 5.516 11.728 -9.795 1.00 94.81 86 HIS A O 1
ATOM 668 N N . ASP A 1 87 ? 7.306 12.047 -11.122 1.00 91.75 87 ASP A N 1
ATOM 669 C CA . ASP A 1 87 ? 7.144 13.494 -11.339 1.00 91.75 87 ASP A CA 1
ATOM 670 C C . ASP A 1 87 ? 6.885 14.276 -10.038 1.00 91.75 87 ASP A C 1
ATOM 672 O O . ASP A 1 87 ? 5.960 15.082 -9.914 1.00 91.75 87 ASP A O 1
ATOM 676 N N . GLY A 1 88 ? 7.666 13.965 -8.999 1.00 89.06 88 GLY A N 1
ATOM 677 C CA . GLY A 1 88 ? 7.546 14.583 -7.674 1.00 89.06 88 GLY A CA 1
ATOM 678 C C . GLY A 1 88 ? 6.324 14.146 -6.854 1.00 89.06 88 GLY A C 1
ATOM 679 O O . GLY A 1 88 ? 6.199 14.538 -5.695 1.00 89.06 88 GLY A O 1
ATOM 680 N N . ARG A 1 89 ? 5.434 13.305 -7.396 1.00 91.81 89 ARG A N 1
ATOM 681 C CA . ARG A 1 89 ? 4.296 12.736 -6.661 1.00 91.81 89 ARG A CA 1
ATOM 682 C C . ARG A 1 89 ? 4.698 11.433 -5.992 1.00 91.81 89 ARG A C 1
ATOM 684 O O . ARG A 1 89 ? 5.141 10.498 -6.654 1.00 91.81 89 ARG A O 1
ATOM 691 N N . THR A 1 90 ? 4.515 11.353 -4.680 1.00 94.38 90 THR A N 1
ATOM 692 C CA . THR A 1 90 ? 4.779 10.132 -3.913 1.00 94.38 90 THR A CA 1
ATOM 693 C C . THR A 1 90 ? 3.746 9.053 -4.216 1.00 94.38 90 THR A C 1
ATOM 695 O O . THR A 1 90 ? 2.542 9.309 -4.250 1.00 94.38 90 THR A O 1
ATOM 698 N N . ILE A 1 91 ? 4.229 7.825 -4.362 1.00 96.44 91 ILE A N 1
ATOM 699 C CA . ILE A 1 91 ? 3.436 6.605 -4.423 1.00 96.44 91 ILE A CA 1
ATOM 700 C C . ILE A 1 91 ? 3.712 5.849 -3.126 1.00 96.44 91 ILE A C 1
ATOM 702 O O . ILE A 1 91 ? 4.809 5.340 -2.915 1.00 96.44 91 ILE A O 1
ATOM 706 N N . ALA A 1 92 ? 2.717 5.816 -2.247 1.00 96.94 92 ALA A N 1
ATOM 707 C CA . ALA A 1 92 ? 2.782 5.149 -0.955 1.00 96.94 92 ALA A CA 1
ATOM 708 C C . ALA A 1 92 ? 1.524 4.297 -0.797 1.00 96.94 92 ALA A C 1
ATOM 710 O O . ALA A 1 92 ? 0.416 4.839 -0.751 1.00 96.94 92 ALA A O 1
ATOM 711 N N . ALA A 1 93 ? 1.666 2.977 -0.754 1.00 97.94 93 ALA A N 1
ATOM 712 C CA . ALA A 1 93 ? 0.527 2.079 -0.623 1.00 97.94 93 ALA A CA 1
ATOM 713 C C . ALA A 1 93 ? 0.865 0.797 0.134 1.00 97.94 93 ALA A C 1
ATOM 715 O O . ALA A 1 93 ? 2.004 0.341 0.138 1.00 97.94 93 ALA A O 1
ATOM 716 N N . ARG A 1 94 ? -0.161 0.191 0.730 1.00 97.25 94 ARG A N 1
ATOM 717 C CA . ARG A 1 94 ? -0.106 -1.124 1.364 1.00 97.25 94 ARG A CA 1
ATOM 718 C C . ARG A 1 94 ? -1.277 -1.959 0.867 1.00 97.25 94 ARG A C 1
ATOM 720 O O . ARG A 1 94 ? -2.430 -1.547 0.974 1.00 97.25 94 ARG A O 1
ATOM 727 N N . ALA A 1 95 ? -0.981 -3.119 0.306 1.00 97.50 95 ALA A N 1
ATOM 728 C CA . ALA A 1 95 ? -1.949 -4.058 -0.230 1.00 97.50 95 ALA A CA 1
ATOM 729 C C . ALA A 1 95 ? -1.896 -5.340 0.600 1.00 97.50 95 ALA A C 1
ATOM 731 O O . ALA A 1 95 ? -0.841 -5.955 0.707 1.00 97.50 95 ALA A O 1
ATOM 732 N N . CYS A 1 96 ? -3.017 -5.746 1.181 1.00 96.31 96 CYS A N 1
ATOM 733 C CA . CYS A 1 96 ? -3.079 -6.853 2.130 1.00 96.31 96 CYS A CA 1
ATOM 734 C C . CYS A 1 96 ? -4.138 -7.868 1.700 1.00 96.31 96 CYS A C 1
ATOM 736 O O . CYS A 1 96 ? -5.189 -7.486 1.181 1.00 96.31 96 CYS A O 1
ATOM 738 N N . SER A 1 97 ? -3.877 -9.157 1.916 1.00 95.75 97 SER A N 1
ATOM 739 C CA . SER A 1 97 ? -4.818 -10.241 1.624 1.00 95.75 97 SER A CA 1
ATOM 740 C C . SER A 1 97 ? -4.699 -11.396 2.612 1.00 95.75 97 SER A C 1
ATOM 742 O O . SER A 1 97 ? -3.597 -11.833 2.938 1.00 95.75 97 SER A O 1
ATOM 744 N N . SER A 1 98 ? -5.852 -11.927 3.018 1.00 93.12 98 SER A N 1
ATOM 745 C CA . SER A 1 98 ? -5.993 -13.180 3.774 1.00 93.12 98 SER A CA 1
ATOM 746 C C . SER A 1 98 ? -6.324 -14.383 2.879 1.00 93.12 98 SER A C 1
ATOM 748 O O . SER A 1 98 ? -6.849 -15.390 3.339 1.00 93.12 98 SER A O 1
ATOM 750 N N . GLY A 1 99 ? -6.179 -14.244 1.557 1.00 91.44 99 GLY A N 1
ATOM 751 C CA . GLY A 1 99 ? -6.614 -15.243 0.572 1.00 91.44 99 GLY A CA 1
ATOM 752 C C . GLY A 1 99 ? -8.123 -15.239 0.298 1.00 91.44 99 GLY A C 1
ATOM 753 O O . GLY A 1 99 ? -8.539 -15.569 -0.811 1.00 91.44 99 GLY A O 1
ATOM 754 N N . ARG A 1 100 ? -8.945 -14.785 1.254 1.00 92.19 100 ARG A N 1
ATOM 755 C CA . ARG A 1 100 ? -10.401 -14.612 1.093 1.00 92.19 100 ARG A CA 1
ATOM 756 C C . ARG A 1 100 ? -10.805 -13.165 0.826 1.00 92.19 100 ARG A C 1
ATOM 758 O O . ARG A 1 100 ? -11.616 -12.906 -0.061 1.00 92.19 100 ARG A O 1
ATOM 765 N N . PHE A 1 101 ? -10.234 -12.233 1.581 1.00 94.62 101 PHE A N 1
ATOM 766 C CA . PHE A 1 101 ? -10.486 -10.800 1.451 1.00 94.62 101 PHE A CA 1
ATOM 767 C C . PHE A 1 101 ? -9.185 -10.071 1.148 1.00 94.62 101 PHE A C 1
ATOM 769 O O . PHE A 1 101 ? -8.112 -10.536 1.532 1.00 94.62 101 PHE A O 1
ATOM 776 N N . ALA A 1 102 ? -9.285 -8.933 0.464 1.00 96.94 102 ALA A N 1
ATOM 777 C CA . ALA A 1 102 ? -8.135 -8.094 0.181 1.00 96.94 102 ALA A CA 1
ATOM 778 C C . ALA A 1 102 ? -8.485 -6.606 0.257 1.00 96.94 102 ALA A C 1
ATOM 780 O O . ALA A 1 102 ? -9.595 -6.194 -0.086 1.00 96.94 102 ALA A O 1
ATOM 781 N N . VAL A 1 103 ? -7.512 -5.803 0.676 1.00 97.94 103 VAL A N 1
ATOM 782 C CA . VAL A 1 103 ? -7.614 -4.346 0.773 1.00 97.94 103 VAL A CA 1
ATOM 783 C C . VAL A 1 103 ? -6.379 -3.701 0.156 1.00 97.94 103 VAL A C 1
ATOM 785 O O . VAL A 1 103 ? -5.262 -4.175 0.349 1.00 97.94 103 VAL A O 1
ATOM 788 N N . LEU A 1 104 ? -6.583 -2.612 -0.581 1.00 98.12 104 LEU A N 1
ATOM 789 C CA . LEU A 1 104 ? -5.525 -1.716 -1.031 1.00 98.12 104 LEU A CA 1
ATOM 790 C C . LEU A 1 104 ? -5.692 -0.366 -0.332 1.00 98.12 104 LEU A C 1
ATOM 792 O O . LEU A 1 104 ? -6.671 0.339 -0.575 1.00 98.12 104 LEU A O 1
ATOM 796 N N . ALA A 1 105 ? -4.742 -0.015 0.527 1.00 98.19 105 ALA A N 1
ATOM 797 C CA . ALA A 1 105 ? -4.635 1.289 1.160 1.00 98.19 105 ALA A CA 1
ATOM 798 C C . ALA A 1 105 ? -3.630 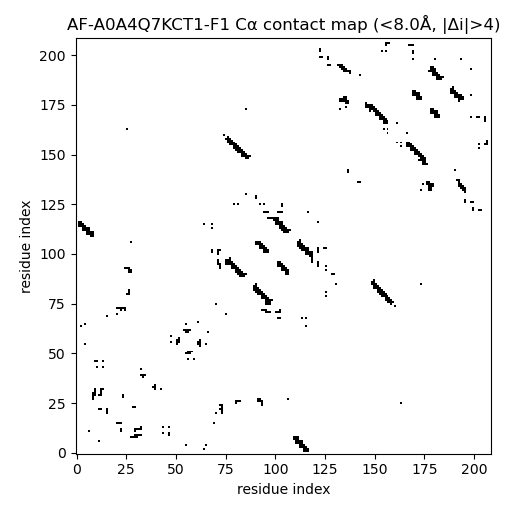2.153 0.395 1.00 98.19 105 ALA A C 1
ATOM 800 O O . ALA A 1 105 ? -2.473 1.769 0.251 1.00 98.19 105 ALA A O 1
ATOM 801 N N . VAL A 1 106 ? -4.054 3.324 -0.077 1.00 98.12 106 VAL A N 1
ATOM 802 C CA . VAL A 1 106 ? -3.207 4.285 -0.801 1.00 98.12 106 VAL A CA 1
ATOM 803 C C . VAL A 1 106 ? -3.115 5.575 0.001 1.00 98.12 106 VAL A C 1
ATOM 805 O O . VAL A 1 106 ? -4.140 6.124 0.405 1.00 98.12 106 VAL A O 1
ATOM 808 N N . GLY A 1 107 ? -1.902 6.070 0.221 1.00 96.94 107 GLY A N 1
ATOM 809 C CA . GLY A 1 107 ? -1.649 7.324 0.919 1.00 96.94 107 GLY A CA 1
ATOM 810 C C . GLY A 1 107 ? -2.158 8.530 0.132 1.00 96.94 107 GLY A C 1
ATOM 811 O O . GLY A 1 107 ? -1.934 8.656 -1.070 1.00 96.94 107 GLY A O 1
ATOM 812 N N . THR A 1 108 ? -2.834 9.438 0.827 1.00 93.06 108 THR A N 1
ATOM 813 C CA . THR A 1 108 ? -3.351 10.706 0.304 1.00 93.06 108 THR A CA 1
ATOM 814 C C . THR A 1 108 ? -3.067 11.812 1.324 1.00 93.06 108 THR A C 1
ATOM 816 O O . THR A 1 108 ? -3.916 12.155 2.152 1.00 93.06 108 THR A O 1
ATOM 819 N N . GLY A 1 109 ? -1.841 12.342 1.324 1.00 89.38 109 GLY A N 1
ATOM 820 C CA . GLY A 1 109 ? -1.397 13.319 2.324 1.00 89.38 109 GLY A CA 1
ATOM 821 C C . GLY A 1 109 ? -1.432 12.735 3.742 1.00 89.38 109 GLY A C 1
ATOM 822 O O . GLY A 1 109 ? -0.724 11.782 4.038 1.00 89.38 109 GLY A O 1
ATOM 823 N N . ARG A 1 110 ? -2.281 13.286 4.623 1.00 92.75 110 ARG A N 1
ATOM 824 C CA . ARG A 1 110 ? -2.456 12.825 6.021 1.00 92.75 110 ARG A CA 1
ATOM 825 C C . ARG A 1 110 ? -3.585 11.802 6.201 1.00 92.75 110 ARG A C 1
ATOM 827 O O . ARG A 1 110 ? -4.144 11.667 7.295 1.00 92.75 110 ARG A O 1
ATOM 834 N N . ALA A 1 111 ? -3.958 11.115 5.133 1.00 96.31 111 ALA A N 1
ATOM 835 C CA . ALA A 1 111 ? -4.998 10.101 5.125 1.00 96.31 111 ALA A CA 1
ATOM 836 C C . ALA A 1 111 ? -4.580 8.911 4.265 1.00 96.31 111 ALA A C 1
ATOM 838 O O . ALA A 1 111 ? -3.670 9.020 3.446 1.00 96.31 111 ALA A O 1
ATOM 839 N N . ILE A 1 112 ? -5.271 7.793 4.441 1.00 97.62 112 ILE A N 1
ATOM 840 C CA . ILE A 1 112 ? -5.239 6.672 3.513 1.00 97.62 112 ILE A CA 1
ATOM 841 C C . ILE A 1 112 ? -6.632 6.469 2.939 1.00 97.62 112 ILE A C 1
ATOM 843 O O . ILE A 1 112 ? -7.643 6.609 3.634 1.00 97.62 112 ILE A O 1
ATOM 847 N N . ARG A 1 113 ? -6.672 6.109 1.667 1.00 97.81 113 ARG A N 1
ATOM 848 C CA . ARG A 1 113 ? -7.867 5.640 0.988 1.00 97.81 113 ARG A CA 1
ATOM 849 C C . ARG A 1 113 ? -7.788 4.126 0.881 1.00 97.81 113 ARG A C 1
ATOM 851 O O . ARG A 1 113 ? -6.885 3.603 0.233 1.00 97.81 113 ARG A O 1
ATOM 858 N N . CYS A 1 114 ? -8.712 3.446 1.539 1.00 97.94 114 CYS A N 1
ATOM 859 C CA . CYS A 1 114 ? -8.814 1.998 1.576 1.00 97.94 114 CYS A CA 1
ATOM 860 C C . CYS A 1 114 ? -9.885 1.543 0.600 1.00 97.94 114 CYS A C 1
ATOM 862 O O . CYS A 1 114 ? -11.041 1.948 0.714 1.00 97.94 114 CYS A O 1
ATOM 864 N N . ARG A 1 115 ? -9.516 0.648 -0.310 1.00 97.50 115 ARG A N 1
ATOM 865 C CA . ARG A 1 115 ? -10.440 0.014 -1.243 1.00 97.50 115 ARG A CA 1
ATOM 866 C C . ARG A 1 115 ? -10.416 -1.491 -1.051 1.00 97.50 115 ARG A C 1
ATOM 868 O O . ARG A 1 115 ? -9.368 -2.121 -1.188 1.00 97.50 115 ARG A O 1
ATOM 875 N N . MET A 1 116 ? -11.580 -2.068 -0.783 1.00 97.00 116 MET A N 1
ATOM 876 C CA . MET A 1 116 ? -11.760 -3.514 -0.786 1.00 97.00 116 MET A CA 1
ATOM 877 C C . MET A 1 116 ? -11.652 -4.031 -2.222 1.00 97.00 116 MET A C 1
ATOM 879 O O . MET A 1 116 ? -12.237 -3.474 -3.156 1.00 97.00 116 MET A O 1
ATOM 883 N N . THR A 1 117 ? -10.894 -5.105 -2.411 1.00 95.88 117 THR A N 1
ATOM 884 C CA . THR A 1 117 ? -10.698 -5.751 -3.710 1.00 95.88 117 THR A CA 1
ATOM 885 C C . THR A 1 117 ? -10.745 -7.270 -3.573 1.00 95.88 117 THR A C 1
ATOM 887 O O . THR A 1 117 ? -10.871 -7.824 -2.481 1.00 95.88 117 THR A O 1
ATOM 890 N N . ARG A 1 118 ? -10.685 -7.971 -4.705 1.00 94.69 118 ARG A N 1
ATOM 891 C CA . ARG A 1 118 ? -10.577 -9.432 -4.714 1.00 94.69 118 ARG A CA 1
ATOM 892 C C . ARG A 1 118 ? -9.114 -9.830 -4.504 1.00 94.69 118 ARG A C 1
ATOM 894 O O . ARG A 1 118 ? -8.254 -9.211 -5.127 1.00 94.69 118 ARG A O 1
ATOM 901 N N . PRO A 1 119 ? -8.815 -10.903 -3.755 1.00 95.38 119 PRO A N 1
ATOM 902 C CA . PRO A 1 119 ? -7.452 -11.425 -3.628 1.00 95.38 119 PRO A CA 1
ATOM 903 C C . PRO A 1 119 ? -6.741 -11.616 -4.978 1.00 95.38 119 PRO A C 1
ATOM 905 O O . PRO A 1 119 ? -5.623 -11.146 -5.161 1.00 95.38 119 PRO A O 1
ATOM 908 N N . ALA A 1 120 ? -7.434 -12.183 -5.972 1.00 94.62 120 ALA A N 1
ATOM 909 C CA . ALA A 1 120 ? -6.903 -12.379 -7.326 1.00 94.62 120 ALA A CA 1
ATOM 910 C C . ALA A 1 120 ? -6.624 -11.072 -8.101 1.00 94.62 120 ALA A C 1
ATOM 912 O O . ALA A 1 120 ? -5.899 -11.076 -9.089 1.00 94.62 120 ALA A O 1
ATOM 913 N N . ALA A 1 121 ? -7.217 -9.953 -7.682 1.00 95.69 121 ALA A N 1
ATOM 914 C CA . ALA A 1 121 ? -7.014 -8.639 -8.282 1.00 95.69 121 ALA A CA 1
ATOM 915 C C . ALA A 1 121 ? -5.891 -7.838 -7.607 1.00 95.69 121 ALA A C 1
ATOM 917 O O . ALA A 1 121 ? -5.468 -6.836 -8.177 1.00 95.69 121 ALA A O 1
ATOM 918 N N . LEU A 1 122 ? -5.413 -8.258 -6.428 1.00 96.06 122 LEU A N 1
ATOM 919 C CA . LEU A 1 122 ? -4.542 -7.447 -5.576 1.00 96.06 122 LEU A CA 1
ATOM 920 C C . LEU A 1 122 ? -3.275 -6.988 -6.305 1.00 96.06 122 LEU A C 1
ATOM 922 O O . LEU A 1 122 ? -3.008 -5.796 -6.354 1.00 96.06 122 LEU A O 1
ATOM 926 N N . VAL A 1 123 ? -2.538 -7.913 -6.929 1.00 97.06 123 VAL A N 1
ATOM 927 C CA . VAL A 1 123 ? -1.288 -7.594 -7.642 1.00 97.06 123 VAL A CA 1
ATOM 928 C C . VAL A 1 123 ? -1.532 -6.592 -8.769 1.00 97.06 123 VAL A C 1
ATOM 930 O O . VAL A 1 123 ? -0.848 -5.575 -8.852 1.00 97.06 123 VAL A O 1
ATOM 933 N N . ARG A 1 124 ? -2.540 -6.847 -9.610 1.00 96.62 124 ARG A N 1
ATOM 934 C CA . ARG A 1 124 ? -2.896 -5.962 -10.727 1.00 96.62 124 ARG A CA 1
ATOM 935 C C . ARG A 1 124 ? -3.281 -4.570 -10.229 1.00 96.62 124 ARG A C 1
ATOM 937 O O . ARG A 1 124 ? -2.825 -3.576 -10.782 1.00 96.62 124 ARG A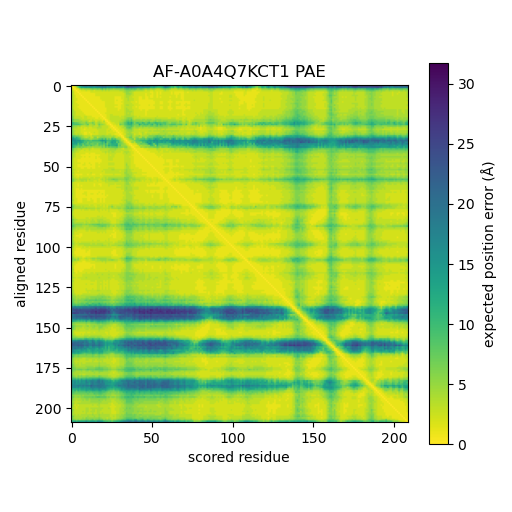 O 1
ATOM 944 N N . ASP A 1 125 ? -4.117 -4.504 -9.198 1.00 97.19 125 ASP A N 1
ATOM 945 C CA . ASP A 1 125 ? -4.575 -3.248 -8.610 1.00 97.19 125 ASP A CA 1
ATOM 946 C C . ASP A 1 125 ? -3.404 -2.453 -8.001 1.00 97.19 125 ASP A C 1
ATOM 948 O O . ASP A 1 125 ? -3.362 -1.232 -8.136 1.00 97.19 125 ASP A O 1
ATOM 952 N N . THR A 1 126 ? -2.438 -3.139 -7.384 1.00 97.62 126 THR A N 1
ATOM 953 C CA . THR A 1 126 ? -1.220 -2.543 -6.821 1.00 97.62 126 THR A CA 1
ATOM 954 C C . THR A 1 126 ? -0.280 -2.015 -7.909 1.00 97.62 126 THR A C 1
ATOM 956 O O . THR A 1 126 ? 0.191 -0.885 -7.812 1.00 97.62 126 THR A O 1
ATOM 959 N N . VAL A 1 127 ? -0.044 -2.774 -8.986 1.00 97.38 127 VAL A N 1
ATOM 960 C CA . VAL A 1 127 ? 0.744 -2.310 -10.149 1.00 97.38 127 VAL A CA 1
ATOM 961 C C . VAL A 1 127 ? 0.048 -1.151 -10.871 1.00 97.38 127 VAL A C 1
ATOM 963 O O . VAL A 1 127 ? 0.706 -0.244 -11.383 1.00 97.38 127 VAL A O 1
ATOM 966 N N . GLY A 1 128 ? -1.286 -1.140 -10.875 1.00 96.62 128 GLY A N 1
ATOM 967 C CA . GLY A 1 128 ? -2.103 -0.070 -11.444 1.00 96.62 128 GLY A CA 1
ATOM 968 C C . GLY A 1 128 ? -1.944 1.292 -10.760 1.00 96.62 128 GLY A C 1
ATOM 969 O O . GLY A 1 128 ? -2.401 2.287 -11.317 1.00 96.62 128 GLY A O 1
ATOM 970 N N . LEU A 1 129 ? -1.286 1.361 -9.595 1.00 96.19 129 LEU A N 1
ATOM 971 C CA . LEU A 1 129 ? -0.927 2.626 -8.942 1.00 96.19 129 LEU A CA 1
ATOM 972 C C . LEU A 1 129 ? 0.179 3.385 -9.675 1.00 96.19 129 LEU A C 1
ATOM 974 O O . LEU A 1 129 ? 0.278 4.603 -9.540 1.00 96.19 129 LEU A O 1
ATOM 978 N N . LEU A 1 130 ? 1.023 2.670 -10.418 1.00 95.75 130 LEU A N 1
ATOM 979 C CA . LEU A 1 130 ? 2.091 3.282 -11.191 1.00 95.75 130 LEU A CA 1
ATOM 980 C C . LEU A 1 130 ? 1.527 3.951 -12.450 1.00 95.75 130 LEU A C 1
ATOM 982 O O . LEU A 1 130 ? 0.517 3.474 -12.980 1.00 95.75 130 LEU A O 1
ATOM 986 N N . PRO A 1 131 ? 2.184 4.993 -12.991 1.00 93.56 131 PRO A N 1
ATOM 987 C CA . PRO A 1 131 ? 1.792 5.572 -14.271 1.00 93.56 131 PRO A CA 1
ATOM 988 C C . PRO A 1 131 ? 1.836 4.525 -15.386 1.00 93.56 131 PRO A C 1
ATOM 990 O O . PRO A 1 131 ? 2.585 3.536 -15.316 1.00 93.56 131 PRO A O 1
ATOM 993 N N . ASP A 1 132 ? 0.997 4.738 -16.396 1.00 93.12 132 ASP A N 1
ATOM 994 C CA . ASP A 1 132 ? 0.870 3.851 -17.547 1.00 93.12 132 ASP A CA 1
ATOM 995 C C . ASP A 1 132 ? 1.994 4.125 -18.549 1.00 93.12 132 ASP A C 1
ATOM 997 O O . ASP A 1 132 ? 1.831 4.862 -19.517 1.00 93.12 132 ASP A O 1
ATOM 1001 N N . LEU A 1 133 ? 3.170 3.582 -18.243 1.00 92.81 133 LEU A N 1
ATOM 1002 C CA . LEU A 1 133 ? 4.355 3.660 -19.087 1.00 92.81 133 LEU A CA 1
ATOM 1003 C C . LEU A 1 133 ? 4.591 2.318 -1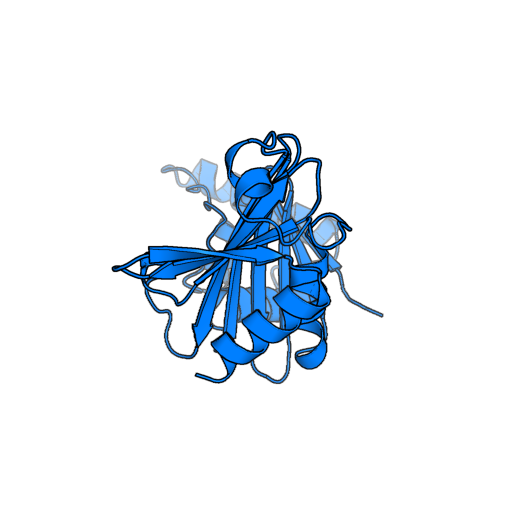9.772 1.00 92.81 133 LEU A C 1
ATOM 1005 O O . LEU A 1 133 ? 4.468 1.256 -19.151 1.00 92.81 133 LEU A O 1
ATOM 1009 N N . GLY A 1 134 ? 4.974 2.391 -21.045 1.00 92.44 134 GLY A N 1
ATOM 1010 C CA . GLY A 1 134 ? 5.509 1.252 -21.776 1.00 92.44 134 GLY A CA 1
ATOM 1011 C C . GLY A 1 134 ? 6.912 0.858 -21.290 1.00 92.44 134 GLY A C 1
ATOM 1012 O O . GLY A 1 134 ? 7.539 1.586 -20.510 1.00 92.44 134 GLY A O 1
ATOM 1013 N N . PRO A 1 135 ? 7.420 -0.290 -21.761 1.00 92.75 135 PRO A N 1
ATOM 1014 C CA . PRO A 1 135 ? 8.785 -0.708 -21.479 1.00 92.75 135 PRO A CA 1
ATOM 1015 C C . PRO A 1 135 ? 9.774 0.233 -22.180 1.00 92.75 135 PRO A C 1
ATOM 1017 O O . PRO A 1 135 ? 9.552 0.625 -23.325 1.00 92.75 135 PRO A O 1
ATOM 1020 N N . GLY A 1 136 ? 10.867 0.589 -21.503 1.00 88.00 136 GLY A N 1
ATOM 1021 C CA . GLY A 1 136 ? 11.928 1.387 -22.122 1.00 88.00 136 GLY A CA 1
ATOM 1022 C C . GLY A 1 136 ? 12.750 0.614 -23.173 1.00 88.00 136 GLY A C 1
ATOM 1023 O O . GLY A 1 136 ? 12.640 -0.610 -23.278 1.00 88.00 136 GLY A O 1
ATOM 1024 N N . PRO A 1 137 ? 13.596 1.285 -23.971 1.00 85.69 137 PRO A N 1
ATOM 1025 C CA . PRO A 1 137 ? 14.484 0.625 -24.929 1.00 85.69 137 PRO A CA 1
ATOM 1026 C C . PRO A 1 137 ? 15.445 -0.391 -24.288 1.00 85.69 137 PRO A C 1
ATOM 1028 O O . PRO A 1 137 ? 15.977 -0.180 -23.205 1.00 85.69 137 PRO A O 1
ATOM 1031 N N . SER A 1 138 ? 15.729 -1.496 -24.982 1.00 77.00 138 SER A N 1
ATOM 1032 C CA . SER A 1 138 ? 16.527 -2.616 -24.446 1.00 77.00 138 SER A CA 1
ATOM 1033 C C . SER A 1 138 ? 18.049 -2.412 -24.483 1.00 77.00 138 SER A C 1
ATOM 1035 O O . SER A 1 138 ? 18.794 -3.275 -24.019 1.00 77.00 138 SER A O 1
ATOM 1037 N N . THR A 1 139 ? 18.536 -1.309 -25.050 1.00 69.75 139 THR A N 1
ATOM 1038 C CA . THR A 1 139 ? 19.973 -1.074 -25.246 1.00 69.75 139 THR A CA 1
ATOM 1039 C C . THR A 1 139 ? 20.599 -0.484 -23.982 1.00 69.75 139 THR A C 1
ATOM 1041 O O . THR A 1 139 ? 20.226 0.603 -23.548 1.00 69.75 139 THR A O 1
ATOM 1044 N N . SER A 1 140 ? 21.590 -1.170 -23.398 1.00 57.41 140 SER A N 1
ATOM 1045 C CA . SER A 1 140 ? 22.204 -0.791 -22.111 1.00 57.41 140 SER A CA 1
ATOM 1046 C C . SER A 1 140 ? 22.819 0.614 -22.079 1.00 57.41 140 SER A C 1
ATOM 1048 O O . SER A 1 140 ? 22.839 1.227 -21.016 1.00 57.41 140 SER A O 1
ATOM 1050 N N . ALA A 1 141 ? 23.275 1.142 -23.222 1.00 56.12 141 ALA A N 1
ATOM 1051 C CA . ALA A 1 141 ? 23.789 2.512 -23.331 1.00 56.12 141 ALA A CA 1
ATOM 1052 C C . ALA A 1 141 ? 22.716 3.574 -23.013 1.00 56.12 141 ALA A C 1
ATOM 1054 O O . ALA A 1 141 ? 23.031 4.642 -22.508 1.00 56.12 141 ALA A O 1
ATOM 1055 N N . THR A 1 142 ? 21.438 3.264 -23.242 1.00 58.28 142 THR A N 1
ATOM 1056 C CA . THR A 1 142 ? 20.327 4.210 -23.090 1.00 58.28 142 THR A CA 1
ATOM 1057 C C . THR A 1 142 ? 19.836 4.319 -21.645 1.00 58.28 142 THR A C 1
ATOM 1059 O O . THR A 1 142 ? 19.214 5.305 -21.294 1.00 58.28 142 THR A O 1
ATOM 1062 N N . ILE A 1 143 ? 20.103 3.353 -20.766 1.00 62.19 143 ILE A N 1
ATOM 1063 C CA . ILE A 1 143 ? 19.461 3.313 -19.438 1.00 62.19 143 ILE A CA 1
ATOM 1064 C C . ILE A 1 143 ? 20.099 4.310 -18.457 1.00 62.19 143 ILE A C 1
ATOM 1066 O O . ILE A 1 143 ? 19.393 4.977 -17.702 1.00 62.19 143 ILE A O 1
ATOM 1070 N N . THR A 1 144 ? 21.429 4.423 -18.461 1.00 61.09 144 THR A N 1
ATOM 1071 C CA . THR A 1 144 ? 22.173 5.264 -17.504 1.00 61.09 144 THR A CA 1
ATOM 1072 C C . THR A 1 144 ? 22.128 6.753 -17.865 1.00 61.09 144 THR A C 1
ATOM 1074 O O . THR A 1 144 ? 22.313 7.596 -16.992 1.00 61.09 144 THR A O 1
ATOM 1077 N N . GLU A 1 145 ? 21.864 7.079 -19.133 1.00 66.94 145 GLU A N 1
ATOM 1078 C CA . GLU A 1 145 ? 21.882 8.452 -19.661 1.00 66.94 145 GLU A CA 1
ATOM 1079 C C . GLU A 1 145 ? 20.508 9.141 -19.637 1.00 66.94 145 GLU A C 1
ATOM 1081 O O . GLU A 1 145 ? 20.419 10.345 -19.870 1.00 66.94 145 GLU A O 1
ATOM 1086 N N . GLN A 1 146 ? 19.428 8.406 -19.356 1.00 74.50 146 GLN A N 1
ATOM 1087 C CA . GLN A 1 146 ? 18.074 8.954 -19.425 1.00 74.50 146 GLN A CA 1
ATOM 1088 C C . GLN A 1 146 ? 17.677 9.670 -18.128 1.00 74.50 146 GLN A C 1
ATOM 1090 O O . GLN A 1 146 ? 17.901 9.137 -17.032 1.00 74.50 146 GLN A O 1
ATOM 1095 N N . PRO A 1 147 ? 17.025 10.844 -18.225 1.00 83.88 147 PRO A N 1
ATOM 1096 C CA . PRO A 1 147 ? 16.446 11.506 -17.068 1.00 83.88 147 PRO A CA 1
ATOM 1097 C C . PRO A 1 147 ? 15.462 10.580 -16.350 1.00 83.88 147 PRO A C 1
ATOM 1099 O O . PRO A 1 147 ? 14.555 9.997 -16.951 1.00 83.88 147 PRO A O 1
ATOM 1102 N N . LYS A 1 148 ? 15.651 10.440 -15.037 1.00 90.44 148 LYS A N 1
ATOM 1103 C CA . LYS A 1 148 ? 14.754 9.667 -14.176 1.00 90.44 148 LYS A CA 1
ATOM 1104 C C . LYS A 1 148 ? 13.512 10.501 -13.898 1.00 90.44 148 LYS A C 1
ATOM 1106 O O . LYS A 1 148 ? 13.617 11.578 -13.316 1.00 90.44 148 LYS A O 1
ATOM 1111 N N . THR A 1 149 ? 12.351 9.980 -14.265 1.00 94.00 149 THR A N 1
ATOM 1112 C CA . THR A 1 149 ? 11.046 10.599 -13.985 1.00 94.00 149 THR A CA 1
ATOM 1113 C C . THR A 1 149 ? 10.418 10.013 -12.724 1.00 94.00 149 THR A C 1
ATOM 1115 O O . THR A 1 149 ? 9.602 10.652 -12.063 1.00 94.00 149 THR A O 1
ATOM 1118 N N . GLY A 1 150 ? 10.842 8.815 -12.317 1.00 94.88 150 GLY A N 1
ATOM 1119 C CA . GLY A 1 150 ? 10.359 8.175 -11.104 1.00 94.88 150 GLY A CA 1
ATOM 1120 C C . GLY A 1 150 ? 11.046 6.854 -10.799 1.00 94.88 150 GLY A C 1
ATOM 1121 O O . GLY A 1 150 ? 11.970 6.421 -11.482 1.00 94.88 150 GLY A O 1
ATOM 1122 N N . GLY A 1 151 ? 10.583 6.194 -9.751 1.00 95.19 151 GLY A N 1
ATOM 1123 C CA . GLY A 1 151 ? 11.091 4.896 -9.337 1.00 95.19 151 GLY A CA 1
ATOM 1124 C C . GLY A 1 151 ? 10.614 4.524 -7.946 1.00 95.19 151 GLY A C 1
ATOM 1125 O O . GLY A 1 151 ? 10.019 5.335 -7.231 1.00 95.19 151 GLY A O 1
ATOM 1126 N N . GLY A 1 152 ? 10.878 3.286 -7.556 1.00 95.44 152 GLY A N 1
ATOM 1127 C CA . GLY A 1 152 ? 10.478 2.784 -6.253 1.00 95.44 152 GLY A CA 1
ATOM 1128 C C . GLY A 1 152 ? 10.647 1.283 -6.126 1.00 95.44 152 GLY A C 1
ATOM 1129 O O . GLY A 1 152 ? 11.359 0.648 -6.904 1.00 95.44 152 GLY A O 1
ATOM 1130 N N . SER A 1 153 ? 9.989 0.716 -5.121 1.00 95.50 153 SER A N 1
ATOM 1131 C CA . SER A 1 153 ? 9.980 -0.723 -4.897 1.00 95.50 153 SER A CA 1
ATOM 1132 C C . SER A 1 153 ? 8.640 -1.237 -4.396 1.00 95.50 153 SER A C 1
ATOM 1134 O O . SER A 1 153 ? 7.873 -0.530 -3.735 1.00 95.50 153 SER A O 1
ATOM 1136 N N . PHE A 1 154 ? 8.378 -2.490 -4.742 1.00 95.38 154 PHE A N 1
ATOM 1137 C CA . PHE A 1 154 ? 7.356 -3.318 -4.143 1.00 95.38 154 PHE A CA 1
ATOM 1138 C C . PHE A 1 154 ? 8.034 -4.277 -3.171 1.00 95.38 154 PHE A C 1
ATOM 1140 O O . PHE A 1 154 ? 8.771 -5.153 -3.615 1.00 95.38 154 PHE A O 1
ATOM 1147 N N . ALA A 1 155 ? 7.797 -4.137 -1.873 1.00 93.38 155 ALA A N 1
ATOM 1148 C CA . ALA A 1 155 ? 8.244 -5.102 -0.875 1.00 93.38 155 ALA A CA 1
ATOM 1149 C C . ALA A 1 155 ? 7.120 -6.106 -0.602 1.00 93.38 155 ALA A C 1
ATOM 1151 O O . ALA A 1 155 ? 5.974 -5.715 -0.384 1.00 93.38 155 ALA A O 1
ATOM 1152 N N . VAL A 1 156 ? 7.433 -7.399 -0.639 1.00 92.12 156 VAL A N 1
ATOM 1153 C CA . VAL A 1 156 ? 6.453 -8.482 -0.508 1.00 92.12 156 VAL A CA 1
ATOM 1154 C C . VAL A 1 156 ? 6.754 -9.302 0.738 1.00 92.12 156 VAL A C 1
ATOM 1156 O O . VAL A 1 156 ? 7.884 -9.730 0.944 1.00 92.12 156 VAL A O 1
ATOM 1159 N N . SER A 1 157 ? 5.733 -9.562 1.550 1.00 88.12 157 SER A N 1
ATOM 1160 C CA . SER A 1 157 ? 5.831 -10.419 2.731 1.00 88.12 157 SER A CA 1
ATOM 1161 C C . SER A 1 157 ? 4.739 -11.486 2.728 1.00 88.12 157 SER A C 1
ATOM 1163 O O . SER A 1 157 ? 3.607 -11.228 2.296 1.00 88.12 157 SER A O 1
ATOM 1165 N N . ARG A 1 158 ? 5.105 -12.680 3.214 1.00 83.19 158 ARG A N 1
ATOM 1166 C CA . ARG A 1 158 ? 4.212 -13.808 3.473 1.00 83.19 158 ARG A CA 1
ATOM 1167 C C . ARG A 1 158 ? 4.392 -14.338 4.896 1.00 83.19 158 ARG A C 1
ATOM 1169 O O . ARG A 1 158 ? 5.519 -14.574 5.320 1.00 83.19 158 ARG A O 1
ATOM 1176 N N . GLY A 1 159 ? 3.289 -14.594 5.594 1.00 72.25 159 GLY A N 1
ATOM 1177 C CA . GLY A 1 159 ? 3.282 -15.199 6.930 1.00 72.25 159 GLY A CA 1
ATOM 1178 C C . GLY A 1 159 ? 3.356 -14.173 8.063 1.00 72.25 159 GLY A C 1
ATOM 1179 O O . GLY A 1 159 ? 2.694 -13.140 8.004 1.00 72.25 159 GLY A O 1
ATOM 1180 N N . GLN A 1 160 ? 4.119 -14.473 9.124 1.00 54.38 160 GLN A N 1
ATOM 1181 C CA . GLN A 1 160 ? 4.303 -13.533 10.239 1.00 54.38 160 GLN A CA 1
ATOM 1182 C C . GLN A 1 160 ? 4.872 -12.202 9.732 1.00 54.38 160 GLN A C 1
ATOM 1184 O O . GLN A 1 160 ? 5.635 -12.231 8.766 1.00 54.38 160 GLN A O 1
ATOM 1189 N N . PRO A 1 161 ? 4.565 -11.060 10.383 1.00 53.78 161 PRO A N 1
ATOM 1190 C CA . PRO A 1 161 ? 5.067 -9.751 9.980 1.00 53.78 161 PRO A CA 1
ATOM 1191 C C . PRO A 1 161 ? 6.599 -9.753 9.937 1.00 53.78 161 PRO A C 1
ATOM 1193 O O . PRO A 1 161 ? 7.279 -9.504 10.933 1.00 53.78 161 PRO A O 1
ATOM 1196 N N . THR A 1 162 ? 7.177 -10.069 8.779 1.00 52.09 162 THR A N 1
ATOM 1197 C CA . THR A 1 162 ? 8.611 -9.927 8.574 1.00 52.09 162 THR A CA 1
ATOM 1198 C C . THR A 1 162 ? 8.906 -8.450 8.702 1.00 52.09 162 THR A C 1
ATOM 1200 O O . THR A 1 162 ? 8.171 -7.629 8.143 1.00 52.09 162 THR A O 1
ATOM 1203 N N . ARG A 1 163 ? 9.981 -8.098 9.409 1.00 58.16 163 ARG A N 1
ATOM 1204 C CA . ARG A 1 163 ? 10.437 -6.711 9.461 1.00 58.16 163 ARG A CA 1
ATOM 1205 C C . ARG A 1 163 ? 10.557 -6.222 8.019 1.00 58.16 163 ARG A C 1
ATOM 1207 O O . ARG A 1 163 ? 11.296 -6.806 7.233 1.00 58.16 163 ARG A O 1
ATOM 1214 N N . GLU A 1 164 ? 9.784 -5.203 7.661 1.00 60.34 164 GLU A N 1
ATOM 1215 C CA . GLU A 1 164 ? 9.546 -4.818 6.261 1.00 60.34 164 GLU A CA 1
ATOM 1216 C C . GLU A 1 164 ? 10.847 -4.522 5.491 1.00 60.34 164 GLU A C 1
ATOM 1218 O O . GLU A 1 164 ? 10.936 -4.701 4.282 1.00 60.34 164 GLU A O 1
ATOM 1223 N N . THR A 1 165 ? 11.906 -4.179 6.227 1.00 60.56 165 THR A N 1
ATOM 1224 C CA . THR A 1 165 ? 13.277 -3.966 5.755 1.00 60.56 165 THR A CA 1
ATOM 1225 C C . THR A 1 165 ? 13.962 -5.195 5.145 1.00 60.56 165 THR A C 1
ATOM 1227 O O . THR A 1 165 ? 14.918 -5.026 4.394 1.00 60.56 165 THR A O 1
ATOM 1230 N N . THR A 1 166 ? 13.534 -6.420 5.466 1.00 67.00 166 THR A N 1
ATOM 1231 C CA . THR A 1 166 ? 14.138 -7.670 4.956 1.00 67.00 166 THR A CA 1
ATOM 1232 C C . THR A 1 166 ? 13.253 -8.395 3.944 1.00 67.00 166 THR A C 1
ATOM 1234 O O . THR A 1 166 ? 13.599 -9.487 3.500 1.00 67.00 166 THR A O 1
ATOM 1237 N N . ALA A 1 167 ? 12.102 -7.816 3.598 1.00 77.88 167 ALA A N 1
ATOM 1238 C CA . ALA A 1 167 ? 11.170 -8.398 2.646 1.00 77.88 167 ALA A CA 1
ATOM 1239 C C . ALA A 1 167 ? 11.779 -8.435 1.227 1.00 77.88 167 ALA A C 1
ATOM 1241 O O . ALA A 1 167 ? 12.399 -7.450 0.802 1.00 77.88 167 ALA A O 1
ATOM 1242 N N . PRO A 1 168 ? 11.602 -9.536 0.468 1.00 85.44 168 PRO A N 1
ATOM 1243 C CA . PRO A 1 168 ? 11.921 -9.570 -0.953 1.00 85.44 168 PRO A CA 1
ATOM 1244 C C . PRO A 1 168 ? 11.281 -8.392 -1.689 1.00 85.44 168 PRO A C 1
ATOM 1246 O O . PRO A 1 168 ? 10.100 -8.093 -1.490 1.00 85.44 168 PRO A O 1
ATOM 1249 N N . ARG A 1 169 ? 12.062 -7.723 -2.541 1.00 90.06 169 ARG A N 1
ATOM 1250 C CA . ARG A 1 169 ? 11.629 -6.512 -3.242 1.00 90.06 169 ARG A CA 1
ATOM 1251 C C . ARG A 1 169 ? 11.746 -6.632 -4.753 1.00 90.06 169 ARG A C 1
ATOM 1253 O O . ARG A 1 169 ? 12.712 -7.196 -5.258 1.00 90.06 169 ARG A O 1
ATOM 1260 N N . LEU A 1 170 ? 10.779 -6.048 -5.450 1.00 92.75 170 LEU A N 1
ATOM 1261 C CA . LEU A 1 170 ? 10.833 -5.769 -6.880 1.00 92.75 170 LEU A CA 1
ATOM 1262 C C . LEU A 1 170 ? 10.988 -4.262 -7.060 1.00 92.75 170 LEU A C 1
ATOM 1264 O O . LEU A 1 170 ? 10.069 -3.520 -6.716 1.00 92.75 170 LEU A O 1
ATOM 1268 N N . SER A 1 171 ? 12.121 -3.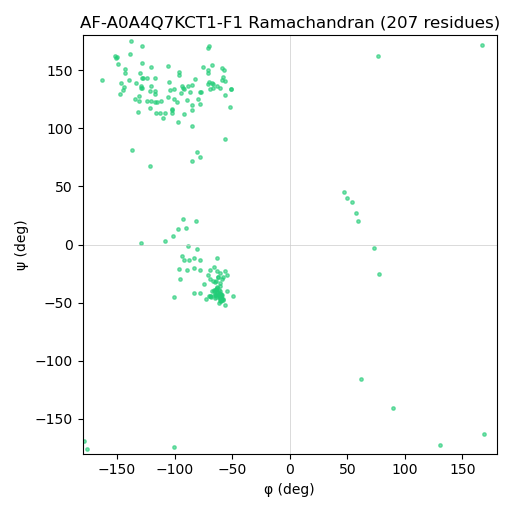798 -7.573 1.00 94.00 171 SER A N 1
ATOM 1269 C CA . SER A 1 171 ? 12.333 -2.367 -7.805 1.00 94.00 171 SER A CA 1
ATOM 1270 C C . SER A 1 171 ? 12.008 -1.994 -9.247 1.00 94.00 171 SER A C 1
ATOM 1272 O O . SER A 1 171 ? 12.194 -2.792 -10.165 1.00 94.00 171 SER A O 1
ATOM 1274 N N . TRP A 1 172 ? 11.526 -0.772 -9.457 1.00 95.19 172 TRP A N 1
ATOM 1275 C CA . TRP A 1 172 ? 11.330 -0.208 -10.790 1.00 95.19 172 TRP A CA 1
ATOM 1276 C C . TRP A 1 172 ? 11.982 1.167 -10.899 1.00 95.19 172 TRP A C 1
ATOM 1278 O O . TRP A 1 172 ? 12.166 1.879 -9.908 1.00 95.19 172 TRP A O 1
ATOM 1288 N N . LEU A 1 173 ? 12.298 1.534 -12.132 1.00 94.06 173 LEU A N 1
ATOM 1289 C CA . LEU A 1 173 ? 12.820 2.831 -12.518 1.00 94.06 173 LEU A CA 1
ATOM 1290 C C . LEU A 1 173 ? 12.006 3.341 -13.703 1.00 94.06 173 LEU A C 1
ATOM 1292 O O . LEU A 1 173 ? 11.874 2.647 -14.709 1.00 94.06 173 LEU A O 1
ATOM 1296 N N . ASP A 1 174 ? 11.491 4.557 -13.582 1.00 94.31 174 ASP A N 1
ATOM 1297 C CA . ASP A 1 174 ? 10.807 5.253 -14.662 1.00 94.31 174 ASP A CA 1
ATOM 1298 C C . ASP A 1 174 ? 11.744 6.322 -15.233 1.00 94.31 174 ASP A C 1
ATOM 1300 O O . ASP A 1 174 ? 12.385 7.083 -14.501 1.00 94.31 174 ASP A O 1
ATOM 1304 N N . THR A 1 175 ? 11.826 6.361 -16.556 1.00 92.50 175 THR A N 1
ATOM 1305 C CA . THR A 1 175 ? 12.581 7.357 -17.321 1.00 92.50 175 THR A CA 1
ATOM 1306 C C . THR A 1 175 ? 11.677 7.979 -18.378 1.00 92.50 175 THR A C 1
ATOM 1308 O O . THR A 1 175 ? 10.588 7.461 -18.637 1.00 92.50 175 THR A O 1
ATOM 1311 N N . GLU A 1 176 ? 12.132 9.039 -19.044 1.00 90.00 176 GLU A N 1
ATOM 1312 C CA . GLU A 1 176 ? 11.426 9.579 -20.218 1.00 90.00 176 GLU A CA 1
ATOM 1313 C C . GLU A 1 176 ? 11.267 8.543 -21.344 1.00 90.00 176 GLU A C 1
ATOM 1315 O O . GLU A 1 176 ? 10.274 8.557 -22.068 1.00 90.00 176 GLU A O 1
ATOM 1320 N N . ALA A 1 177 ? 12.203 7.596 -21.462 1.00 89.62 177 ALA A N 1
ATOM 1321 C CA . ALA A 1 177 ? 12.166 6.556 -22.486 1.00 89.62 177 ALA A CA 1
ATOM 1322 C C . ALA A 1 177 ? 11.191 5.405 -22.171 1.00 89.62 177 ALA A C 1
ATOM 1324 O O . ALA A 1 177 ? 10.919 4.580 -23.039 1.00 89.62 177 ALA A O 1
ATOM 1325 N N . GLY A 1 178 ? 10.701 5.311 -20.932 1.00 92.38 178 GLY A N 1
ATOM 1326 C CA . GLY A 1 178 ? 9.852 4.219 -20.459 1.00 92.38 178 GLY A CA 1
ATOM 1327 C C . GLY A 1 178 ? 10.323 3.620 -19.136 1.00 92.38 178 GLY A C 1
ATOM 1328 O O . GLY A 1 178 ? 11.223 4.140 -18.465 1.00 92.38 178 GLY A O 1
ATOM 1329 N N . ARG A 1 179 ? 9.674 2.520 -18.750 1.00 94.81 179 ARG A N 1
ATOM 1330 C CA . ARG A 1 179 ? 9.886 1.840 -17.473 1.00 94.81 179 ARG A CA 1
ATOM 1331 C C . ARG A 1 179 ? 10.855 0.669 -17.586 1.00 94.81 179 ARG A C 1
ATOM 1333 O O . ARG A 1 179 ? 10.870 -0.080 -18.568 1.00 94.81 179 ARG A O 1
ATOM 1340 N N . TYR A 1 180 ? 11.606 0.483 -16.507 1.00 93.50 180 TYR A N 1
ATOM 1341 C CA . TYR A 1 180 ? 12.509 -0.630 -16.297 1.00 93.50 180 TYR A CA 1
ATOM 1342 C C . TYR A 1 180 ? 12.284 -1.285 -14.937 1.00 93.50 180 TYR A C 1
ATOM 1344 O O . TYR A 1 180 ? 11.947 -0.631 -13.951 1.00 93.50 180 TYR A O 1
ATOM 1352 N N . LEU A 1 181 ? 12.511 -2.589 -14.886 1.00 92.44 181 LEU A N 1
ATOM 1353 C CA . LEU A 1 181 ? 12.657 -3.371 -13.671 1.00 92.44 181 LEU A CA 1
ATOM 1354 C C . LEU A 1 181 ? 14.129 -3.353 -13.269 1.00 92.44 181 LEU A C 1
ATOM 1356 O O . LEU A 1 181 ? 15.009 -3.484 -14.121 1.00 92.44 181 LEU A O 1
ATOM 1360 N N . VAL A 1 182 ? 14.380 -3.163 -11.979 1.00 89.19 182 VAL A N 1
ATOM 1361 C CA . VAL A 1 182 ? 15.722 -3.128 -11.406 1.00 89.19 182 VAL A CA 1
ATOM 1362 C C . VAL A 1 182 ? 15.851 -4.304 -10.451 1.00 89.19 182 VAL A C 1
ATOM 1364 O O . VAL A 1 182 ? 15.188 -4.346 -9.413 1.00 89.19 182 VAL A O 1
ATOM 1367 N N . GLU A 1 183 ? 16.706 -5.254 -10.807 1.00 81.31 183 GLU A N 1
ATOM 1368 C CA . GLU A 1 183 ? 17.099 -6.348 -9.926 1.00 81.31 183 GLU A CA 1
ATOM 1369 C C . GLU A 1 183 ? 18.478 -6.043 -9.367 1.00 81.31 183 GLU A C 1
ATOM 1371 O O . GLU A 1 183 ? 19.464 -5.931 -10.096 1.00 81.31 183 GLU A O 1
ATOM 1376 N N . ASP A 1 184 ? 18.531 -5.878 -8.053 1.00 69.81 184 ASP A N 1
ATOM 1377 C CA . ASP A 1 184 ? 19.769 -5.601 -7.350 1.00 69.81 184 ASP A CA 1
ATOM 1378 C C . ASP A 1 184 ? 20.318 -6.917 -6.799 1.00 69.81 184 ASP A C 1
ATOM 1380 O O . ASP A 1 184 ? 19.764 -7.484 -5.852 1.00 69.81 184 ASP A O 1
ATOM 1384 N N . THR A 1 185 ? 21.367 -7.438 -7.435 1.00 66.38 185 THR A N 1
ATOM 1385 C CA . THR A 1 185 ? 22.123 -8.586 -6.924 1.00 66.38 185 THR A CA 1
ATOM 1386 C C . THR A 1 185 ? 23.461 -8.098 -6.366 1.00 66.38 185 THR A C 1
ATOM 1388 O O . THR A 1 185 ? 23.972 -7.087 -6.849 1.00 66.38 185 THR A O 1
ATOM 1391 N N . PRO A 1 186 ? 24.075 -8.803 -5.394 1.00 69.50 186 PRO A N 1
ATOM 1392 C CA . PRO A 1 186 ? 25.373 -8.406 -4.834 1.00 69.50 186 PRO A CA 1
ATOM 1393 C C . PRO A 1 186 ? 26.487 -8.226 -5.878 1.00 69.50 186 PRO A C 1
ATOM 1395 O O . PRO A 1 186 ? 27.431 -7.479 -5.647 1.00 69.50 186 PRO A O 1
ATOM 1398 N N . GLU A 1 187 ? 26.384 -8.916 -7.015 1.00 73.75 187 GLU A N 1
ATOM 1399 C CA . GLU A 1 187 ? 27.403 -8.952 -8.069 1.00 73.75 187 GLU A CA 1
ATOM 1400 C C . GLU A 1 187 ? 27.131 -7.936 -9.186 1.00 73.75 187 GLU A C 1
ATOM 1402 O O . GLU A 1 187 ? 28.064 -7.450 -9.829 1.00 73.75 187 GLU A O 1
ATOM 1407 N N . ARG A 1 188 ? 25.856 -7.618 -9.448 1.00 74.19 188 ARG A N 1
ATOM 1408 C CA . ARG A 1 188 ? 25.449 -6.719 -10.532 1.00 74.19 188 ARG A CA 1
ATOM 1409 C C . ARG A 1 188 ? 24.023 -6.211 -10.342 1.00 74.19 188 ARG A C 1
ATOM 1411 O O . ARG A 1 188 ? 23.112 -6.975 -10.028 1.00 74.19 188 ARG A O 1
ATOM 1418 N N . THR A 1 189 ? 23.797 -4.946 -10.674 1.00 77.62 189 THR A N 1
ATOM 1419 C CA . THR A 1 189 ? 22.442 -4.431 -10.883 1.00 77.62 189 THR A CA 1
ATOM 1420 C C . THR A 1 189 ? 22.013 -4.728 -12.320 1.00 77.62 189 THR A C 1
ATOM 1422 O O . THR A 1 189 ? 22.617 -4.230 -13.275 1.00 77.62 189 THR A O 1
ATOM 1425 N N . ALA A 1 190 ? 20.988 -5.560 -12.484 1.00 82.94 190 ALA A N 1
ATOM 1426 C CA . ALA A 1 190 ? 20.367 -5.815 -13.774 1.00 82.94 190 ALA A CA 1
ATOM 1427 C C . ALA A 1 190 ? 19.203 -4.842 -13.980 1.00 82.94 190 ALA A C 1
ATOM 1429 O O . ALA A 1 190 ? 18.382 -4.636 -13.086 1.00 82.94 190 ALA A O 1
ATOM 1430 N N . VAL A 1 191 ? 19.139 -4.236 -15.166 1.00 86.69 191 VAL A N 1
ATOM 1431 C CA . VAL A 1 191 ? 18.050 -3.334 -15.548 1.00 86.69 191 VAL A CA 1
ATOM 1432 C C . VAL A 1 191 ? 17.422 -3.850 -16.831 1.00 86.69 191 VAL A C 1
ATOM 1434 O O . VAL A 1 191 ? 18.115 -4.054 -17.828 1.00 86.69 191 VAL A O 1
ATOM 1437 N N . MET A 1 192 ? 16.117 -4.098 -16.793 1.00 89.56 192 MET A N 1
ATOM 1438 C CA . MET A 1 192 ? 15.378 -4.750 -17.873 1.00 89.56 192 MET A CA 1
ATOM 1439 C C . MET A 1 192 ? 14.148 -3.919 -18.234 1.00 89.56 192 MET A C 1
ATOM 1441 O O . MET A 1 192 ? 13.438 -3.498 -17.324 1.00 89.56 192 MET A O 1
ATOM 1445 N N . PRO A 1 193 ? 13.850 -3.685 -19.522 1.00 91.88 193 PRO A N 1
ATOM 1446 C CA . PRO A 1 193 ? 12.594 -3.065 -19.929 1.00 91.88 193 PRO A CA 1
ATOM 1447 C C . PRO A 1 193 ? 11.385 -3.758 -19.308 1.00 91.88 193 PRO A C 1
ATOM 1449 O O . PRO A 1 193 ? 11.298 -4.987 -19.321 1.00 91.88 193 PRO A O 1
ATOM 1452 N N . ALA A 1 194 ? 10.448 -2.982 -18.770 1.00 92.81 194 ALA A N 1
ATOM 1453 C CA . ALA A 1 194 ? 9.292 -3.541 -18.090 1.00 92.81 194 ALA A CA 1
ATOM 1454 C C . ALA A 1 194 ? 8.038 -2.704 -18.303 1.00 92.81 194 ALA A C 1
ATOM 1456 O O . ALA A 1 194 ? 8.029 -1.496 -18.104 1.00 92.81 194 ALA A O 1
ATOM 1457 N N . ASP A 1 195 ? 6.951 -3.382 -18.643 1.00 91.75 195 ASP A N 1
ATOM 1458 C CA . ASP A 1 195 ? 5.603 -2.838 -18.604 1.00 91.75 195 ASP A CA 1
ATOM 1459 C C . ASP A 1 195 ? 4.869 -3.317 -17.335 1.00 91.75 195 ASP A C 1
ATOM 1461 O O . ASP A 1 195 ? 5.422 -3.992 -16.455 1.00 91.75 195 ASP A O 1
ATOM 1465 N N . ARG A 1 196 ? 3.579 -2.990 -17.224 1.00 94.31 196 ARG A N 1
ATOM 1466 C CA . ARG A 1 196 ? 2.739 -3.478 -16.120 1.00 94.31 196 ARG A CA 1
ATOM 1467 C C . ARG A 1 196 ? 2.599 -5.006 -16.106 1.00 94.31 196 ARG A C 1
ATOM 1469 O O . ARG A 1 196 ? 2.413 -5.579 -15.031 1.00 94.31 196 ARG A O 1
ATOM 1476 N N . VAL A 1 197 ? 2.691 -5.677 -17.256 1.00 94.44 197 VAL A N 1
ATOM 1477 C CA . VAL A 1 197 ? 2.604 -7.143 -17.346 1.00 94.44 197 VAL A CA 1
ATOM 1478 C C . VAL A 1 197 ? 3.854 -7.782 -16.743 1.00 94.44 197 VAL A C 1
ATOM 1480 O O . VAL A 1 197 ? 3.732 -8.716 -15.949 1.00 94.44 197 VAL A O 1
ATOM 1483 N N . ALA A 1 198 ? 5.038 -7.255 -17.052 1.00 92.94 198 ALA A N 1
ATOM 1484 C CA . ALA A 1 198 ? 6.309 -7.683 -16.482 1.00 92.94 198 ALA A CA 1
ATOM 1485 C C . ALA A 1 198 ? 6.332 -7.490 -14.959 1.00 92.94 198 ALA A C 1
ATOM 1487 O O . ALA A 1 198 ? 6.641 -8.435 -14.232 1.00 92.94 198 ALA A O 1
ATOM 1488 N N . LEU A 1 199 ? 5.902 -6.324 -14.461 1.00 94.88 199 LEU A N 1
ATOM 1489 C CA . LEU A 1 199 ? 5.783 -6.074 -13.018 1.00 94.88 199 LEU A CA 1
ATOM 1490 C C . LEU A 1 199 ? 4.801 -7.033 -12.336 1.00 94.88 199 LEU A C 1
ATOM 1492 O O . LEU A 1 199 ? 5.096 -7.579 -11.275 1.00 94.88 199 LEU A O 1
ATOM 1496 N N . THR A 1 200 ? 3.646 -7.271 -12.961 1.00 96.25 200 THR A N 1
ATOM 1497 C CA . THR 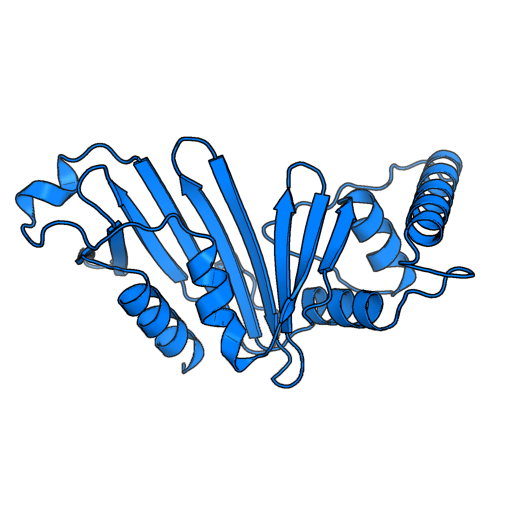A 1 200 ? 2.639 -8.210 -12.449 1.00 96.25 200 THR A CA 1
ATOM 1498 C C . THR A 1 200 ? 3.230 -9.615 -12.329 1.00 96.25 200 THR A C 1
ATOM 1500 O O . THR A 1 200 ? 3.125 -10.238 -11.273 1.00 96.25 200 THR A O 1
ATOM 1503 N N . LYS A 1 201 ? 3.911 -10.103 -13.375 1.00 94.44 201 LYS A N 1
ATOM 1504 C CA . LYS A 1 201 ? 4.591 -11.408 -13.361 1.00 94.44 201 LYS A CA 1
ATOM 1505 C C . LYS A 1 201 ? 5.674 -11.478 -12.281 1.00 94.44 201 LYS A C 1
ATOM 1507 O O . LYS A 1 201 ? 5.703 -12.455 -11.538 1.00 94.44 201 LYS A O 1
ATOM 1512 N N . GLY A 1 202 ? 6.509 -10.445 -12.156 1.00 92.75 202 GLY A N 1
ATOM 1513 C CA . GLY A 1 202 ? 7.560 -10.371 -11.137 1.00 92.75 202 GLY A CA 1
ATOM 1514 C C . GLY A 1 202 ? 7.003 -10.438 -9.713 1.00 92.75 202 GLY A C 1
ATOM 1515 O O . GLY A 1 202 ? 7.492 -11.207 -8.889 1.00 92.75 202 GLY A O 1
ATOM 1516 N N . LEU A 1 203 ? 5.914 -9.716 -9.435 1.00 93.62 203 LEU A N 1
ATOM 1517 C CA . LEU A 1 203 ? 5.239 -9.772 -8.136 1.00 93.62 203 LEU A CA 1
ATOM 1518 C C . LEU A 1 203 ? 4.619 -11.137 -7.843 1.00 93.62 203 LEU A C 1
ATOM 1520 O O . LEU A 1 203 ? 4.753 -11.635 -6.728 1.00 93.62 203 LEU A O 1
ATOM 1524 N N . HIS A 1 204 ? 3.975 -11.765 -8.828 1.00 94.06 204 HIS A N 1
ATOM 1525 C CA . HIS A 1 204 ? 3.476 -13.130 -8.664 1.00 94.06 204 HIS A CA 1
ATOM 1526 C C . HIS A 1 204 ? 4.610 -14.123 -8.386 1.00 94.06 204 HIS A C 1
ATOM 1528 O O . HIS A 1 204 ? 4.445 -14.994 -7.536 1.00 94.06 204 HIS A O 1
ATOM 1534 N N . ALA A 1 205 ? 5.764 -13.971 -9.041 1.00 91.69 205 ALA A N 1
ATOM 1535 C CA . ALA A 1 205 ? 6.934 -14.806 -8.792 1.00 91.69 205 ALA A CA 1
ATOM 1536 C C . ALA A 1 205 ? 7.509 -14.600 -7.380 1.00 91.69 205 ALA A C 1
ATOM 1538 O O . ALA A 1 205 ? 7.882 -15.577 -6.739 1.00 91.69 205 ALA A O 1
ATOM 1539 N N . LEU A 1 206 ? 7.546 -13.363 -6.867 1.00 89.44 206 LEU A N 1
ATOM 1540 C CA . LEU A 1 206 ? 7.951 -13.093 -5.481 1.00 89.44 206 LEU A CA 1
ATOM 1541 C C . LEU A 1 206 ? 6.966 -13.672 -4.465 1.00 89.44 206 LEU A C 1
ATOM 1543 O O . LEU A 1 206 ? 7.393 -14.220 -3.457 1.00 89.44 206 LEU A O 1
ATOM 1547 N N . LEU A 1 207 ? 5.665 -13.580 -4.741 1.00 89.12 207 LEU A N 1
ATOM 1548 C CA . LEU A 1 207 ? 4.625 -14.154 -3.890 1.00 89.12 207 LEU A CA 1
ATOM 1549 C C . LEU A 1 207 ? 4.606 -15.685 -3.916 1.00 89.12 207 LEU A C 1
ATOM 1551 O O . LEU A 1 207 ? 4.035 -16.279 -3.016 1.00 89.12 207 LEU A O 1
ATOM 1555 N N . ALA A 1 208 ? 5.151 -16.337 -4.940 1.00 87.31 208 ALA A N 1
ATOM 1556 C CA . ALA A 1 208 ? 5.161 -17.797 -5.036 1.00 87.31 208 ALA A CA 1
ATOM 1557 C C . ALA A 1 208 ? 6.314 -18.461 -4.261 1.00 87.31 208 ALA A C 1
ATOM 1559 O O . ALA A 1 208 ? 6.303 -19.684 -4.123 1.00 87.31 208 ALA A O 1
ATOM 1560 N N . LYS A 1 209 ? 7.290 -17.673 -3.797 1.00 77.88 209 LYS A N 1
ATOM 1561 C CA . LYS A 1 209 ? 8.396 -18.121 -2.940 1.00 77.88 209 LYS A CA 1
ATOM 1562 C C . LYS A 1 209 ? 7.939 -18.236 -1.488 1.00 77.88 209 LYS A C 1
ATOM 1564 O O . LYS A 1 209 ? 8.496 -19.116 -0.803 1.00 77.88 209 LYS A O 1
#

Radius of gyration: 18.84 Å; Cα contacts (8 Å, |Δi|>4): 396; chains: 1; bounding box: 50×34×54 Å

Mean predicted aligned error: 5.44 Å

pLDDT: mean 89.42, std 10.89, range [48.28, 98.19]

Nearest PDB structures (foldseek):
  5xkl-assembly1_A  TM=8.197E-01  e=9.632E-10  Mycobacterium tuberculosis H37Rv
  4w4j-assembly2_B  TM=7.975E-01  e=2.242E-09  Mycolicibacterium smegmatis MC2 155
  5vba-assembly1_A  TM=7.516E-01  e=1.078E-09  Tequatrovirus T4
  4w4i-assembly1_A  TM=7.786E-01  e=4.167E-09  Mycobacterium tuberculosis str. Erdman = ATCC 35801
  5dlb-assembly1_A  TM=8.074E-01  e=3.350E-08  Mycobacterium marinum M

Solvent-accessible surface area (backbone atoms only — not comparable to full-atom values): 11402 Å² total; per-residue (Å²): 132,75,55,69,51,75,42,41,32,60,44,48,42,51,47,22,62,74,70,71,44,77,64,72,50,53,76,54,80,65,54,80,69,71,92,49,70,67,62,32,50,54,52,51,52,51,41,53,51,57,30,37,79,68,64,45,24,55,97,94,38,61,32,68,69,54,50,50,44,53,50,30,61,46,66,26,36,34,37,39,30,34,46,35,35,44,79,89,42,75,42,40,25,33,34,22,21,66,78,76,47,22,32,40,33,36,59,55,88,71,24,34,39,39,33,46,48,53,42,92,42,45,59,58,60,59,58,62,71,51,80,96,47,53,46,22,77,84,52,74,81,58,66,82,74,47,62,74,47,29,34,37,36,37,33,42,45,69,54,71,89,63,62,72,90,74,36,59,67,51,30,38,40,29,30,84,72,22,18,26,36,40,48,84,49,100,89,50,75,47,76,43,56,23,34,67,66,52,52,41,52,51,51,51,55,62,72,73,108

InterPro domains:
  IPR025734 EspG family [PF14011] (8-143)

Organism: NCBI:txid1872711